Protein AF-A0A9N9DX05-F1 (afdb_monomer_lite)

Secondary structure (DSSP, 8-state):
-PPP----S-HHHHH-TT-EEEEE----SSS--TTSS-B-TTSEEEEEP-THHHHHHHHHHHHHTTSS----EEEEE--HHHHH-HHHHHHHHHHHHTTT-HHHHHHHHH--SHHHHHHHHHTSS-PEEEEE-GGGG-TTS--S--HHHHHHHHHHHHHH-TTSEEEE---TT-HHHHHHHTS--S-------SS--HHHHHHHHHHHTTTS----HHHHHHHHHHHTTPPP-

Foldseek 3Di:
DPPDDPDPPDQVLLLAQLHWDFAADPDDDPDPPCQFFPQDPVNTTIRGRHNCSVVVVVVVVVVVVPDDDDQFEQADEPDPVCLVCVLVNSLVSQCVRCVVPVVLNVQSVPDDDLVSVLVSLVPDDAHEYEYEALLCLDPPDPVVRDNVSSVVSVVSVCSSDVPYHYHYYHDPPRPVVVVVVPDDDPDDDDDPDFAGDPVSLVSLCVVCVVVDPDDDPVRSVVVCVVVSNHDRD

Organism: NCBI:txid1117310

Structure (mmCIF, N/CA/C/O backbone):
data_AF-A0A9N9DX05-F1
#
_entry.id   AF-A0A9N9DX05-F1
#
loop_
_atom_site.group_PDB
_atom_site.id
_atom_site.type_symbol
_atom_site.label_atom_id
_atom_site.label_alt_id
_atom_site.label_comp_id
_atom_site.label_asym_id
_atom_site.label_entity_id
_atom_site.label_seq_id
_atom_site.pdbx_PDB_ins_code
_atom_site.Cartn_x
_atom_site.Cartn_y
_atom_site.Cartn_z
_atom_site.occupancy
_atom_site.B_iso_or_equiv
_atom_site.auth_seq_id
_atom_site.auth_comp_id
_atom_site.auth_asym_id
_atom_site.auth_atom_id
_atom_site.pdbx_PDB_model_num
ATOM 1 N N . MET A 1 1 ? -23.647 0.895 -7.781 1.00 31.83 1 MET A N 1
ATOM 2 C CA . MET A 1 1 ? -22.196 0.761 -7.538 1.00 31.83 1 MET A CA 1
ATOM 3 C C . MET A 1 1 ? -21.647 -0.169 -8.603 1.00 31.83 1 MET A C 1
ATOM 5 O O . MET A 1 1 ? -22.257 -1.209 -8.818 1.00 31.83 1 MET A O 1
ATOM 9 N N . LYS A 1 2 ? -20.603 0.251 -9.335 1.00 34.72 2 LYS A N 1
ATOM 10 C CA . LYS A 1 2 ? -19.901 -0.602 -10.315 1.00 34.72 2 LYS A CA 1
ATOM 11 C C . LYS A 1 2 ? -19.420 -1.875 -9.602 1.00 34.72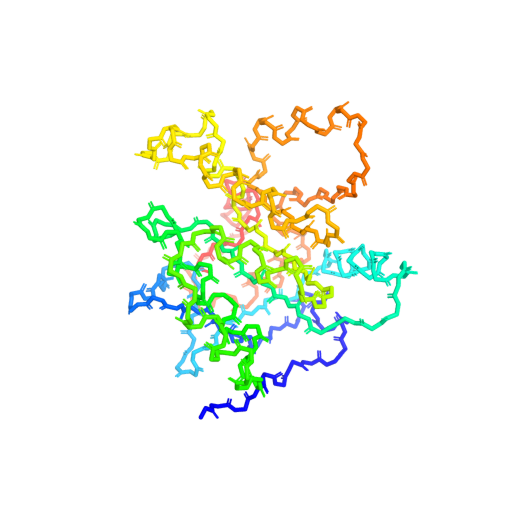 2 LYS A C 1
ATOM 13 O O . LYS A 1 2 ? -19.107 -1.802 -8.415 1.00 34.72 2 LYS A O 1
ATOM 18 N N . SER A 1 3 ? -19.422 -3.010 -10.306 1.00 39.22 3 SER A N 1
ATOM 19 C CA . SER A 1 3 ? -18.982 -4.298 -9.763 1.00 39.22 3 SER A CA 1
ATOM 20 C C . SER A 1 3 ? -17.625 -4.148 -9.079 1.00 39.22 3 SER A C 1
ATOM 22 O O . SER A 1 3 ? -16.744 -3.442 -9.581 1.00 39.22 3 SER A O 1
ATOM 24 N N . ILE A 1 4 ? -17.476 -4.795 -7.923 1.00 48.41 4 ILE A N 1
ATOM 25 C CA . ILE A 1 4 ? -16.183 -4.937 -7.261 1.00 48.41 4 ILE A CA 1
ATOM 26 C C . ILE A 1 4 ? -15.198 -5.502 -8.291 1.00 48.41 4 ILE A C 1
ATOM 28 O O . ILE A 1 4 ? -15.539 -6.325 -9.139 1.00 48.41 4 ILE A O 1
ATOM 32 N N . ILE A 1 5 ? -14.014 -4.915 -8.272 1.00 56.28 5 ILE A N 1
ATOM 33 C CA . ILE A 1 5 ? -12.982 -4.966 -9.295 1.00 56.28 5 ILE A CA 1
ATOM 34 C C . ILE A 1 5 ? -12.630 -6.425 -9.619 1.00 56.28 5 ILE A C 1
ATOM 36 O O . ILE A 1 5 ? -12.056 -7.117 -8.784 1.00 56.28 5 ILE A O 1
ATOM 40 N N . GLU A 1 6 ? -12.900 -6.876 -10.845 1.00 56.62 6 GLU A N 1
ATOM 41 C CA . GLU A 1 6 ? -12.317 -8.117 -11.364 1.00 56.62 6 GLU A CA 1
ATOM 42 C C . GLU A 1 6 ? -10.836 -7.860 -11.674 1.00 56.62 6 GLU A C 1
ATOM 44 O O . GLU A 1 6 ? -10.449 -7.470 -12.779 1.00 56.62 6 GLU A O 1
ATOM 49 N N . LEU A 1 7 ? -9.997 -7.991 -10.647 1.00 66.88 7 LEU A N 1
ATOM 50 C CA . LEU A 1 7 ? -8.552 -8.063 -10.807 1.00 66.88 7 LEU A CA 1
ATOM 51 C C . LEU A 1 7 ? -8.191 -9.428 -11.397 1.00 66.88 7 LEU A C 1
ATOM 53 O O . LEU A 1 7 ? -8.804 -10.441 -11.070 1.00 66.88 7 LEU A O 1
ATOM 57 N N . LEU A 1 8 ? -7.163 -9.472 -12.248 1.00 69.88 8 LEU A N 1
ATOM 58 C CA . LEU A 1 8 ? -6.615 -10.750 -12.698 1.00 69.88 8 LEU A CA 1
ATOM 59 C C . LEU A 1 8 ? -6.148 -11.551 -11.481 1.00 69.88 8 LEU A C 1
ATOM 61 O O . LEU A 1 8 ? -5.363 -11.041 -10.683 1.00 69.88 8 LEU A O 1
ATOM 65 N N . GLU A 1 9 ? -6.585 -12.804 -11.376 1.00 74.25 9 GLU A N 1
ATOM 66 C CA . GLU A 1 9 ? -6.206 -13.686 -10.266 1.00 74.25 9 GLU A CA 1
ATOM 67 C C . GLU A 1 9 ? -4.739 -14.127 -10.340 1.00 74.25 9 GLU A C 1
ATOM 69 O O . GLU A 1 9 ? -4.147 -14.466 -9.319 1.00 74.25 9 GLU A O 1
ATOM 74 N N . ASN A 1 10 ? -4.128 -14.115 -11.534 1.00 84.62 10 ASN A N 1
ATOM 75 C CA . ASN A 1 10 ? -2.745 -14.553 -11.711 1.00 84.62 10 ASN A CA 1
ATOM 76 C C . ASN A 1 10 ? -1.740 -13.437 -11.329 1.00 84.62 10 ASN A C 1
ATOM 78 O O . ASN A 1 10 ? -1.571 -12.485 -12.103 1.00 84.62 10 ASN A O 1
ATOM 82 N N . PRO A 1 11 ? -0.993 -13.569 -10.212 1.00 84.00 11 PRO A N 1
ATOM 83 C CA . PRO A 1 11 ? -0.016 -12.571 -9.773 1.00 84.00 11 PRO A CA 1
ATOM 84 C C . PRO A 1 11 ? 1.184 -12.411 -10.722 1.00 84.00 11 PRO A C 1
ATOM 86 O O . PRO A 1 11 ? 1.847 -11.369 -10.716 1.00 84.00 11 PRO A O 1
ATOM 89 N N . GLU A 1 12 ? 1.459 -13.397 -11.580 1.00 88.44 12 GLU A N 1
ATOM 90 C CA . GLU A 1 12 ? 2.526 -13.306 -12.583 1.00 88.44 12 GLU A CA 1
ATOM 91 C C . GLU A 1 12 ? 2.251 -12.208 -13.615 1.00 88.44 12 GLU A C 1
ATOM 93 O O . GLU A 1 12 ? 3.188 -11.594 -14.128 1.00 88.44 12 GLU A O 1
ATOM 98 N N . ALA A 1 13 ? 0.976 -11.902 -13.888 1.00 90.25 13 ALA A N 1
ATOM 99 C CA . ALA A 1 13 ? 0.606 -10.831 -14.809 1.00 90.25 13 ALA A CA 1
ATOM 100 C C . ALA A 1 13 ? 1.105 -9.465 -14.313 1.00 90.25 13 ALA A C 1
ATOM 102 O O . ALA A 1 13 ? 1.636 -8.685 -15.100 1.00 90.25 13 ALA A O 1
ATOM 103 N N . TYR A 1 14 ? 1.008 -9.213 -13.007 1.00 90.69 14 TYR A N 1
ATOM 104 C CA . TYR A 1 14 ? 1.490 -7.989 -12.358 1.00 90.69 14 TYR A CA 1
ATOM 105 C C . TYR A 1 14 ? 3.007 -7.973 -12.178 1.00 90.69 14 TYR A C 1
ATOM 107 O O . TYR A 1 14 ? 3.575 -6.926 -11.889 1.00 90.69 14 TYR A O 1
ATOM 115 N N . SER A 1 15 ? 3.666 -9.118 -12.364 1.00 93.06 15 SER A N 1
ATOM 116 C CA . SER A 1 15 ? 5.121 -9.235 -12.261 1.00 93.06 15 SER A CA 1
ATOM 117 C C . SER A 1 15 ? 5.840 -9.128 -13.606 1.00 93.06 15 SER A C 1
ATOM 119 O O . SER A 1 15 ? 7.068 -9.103 -13.651 1.00 93.06 15 SER A O 1
ATOM 121 N N . ASN A 1 16 ? 5.089 -9.077 -14.710 1.00 93.31 16 ASN A N 1
ATOM 122 C CA . ASN A 1 16 ? 5.620 -9.117 -16.066 1.00 93.31 16 ASN A CA 1
ATOM 123 C C . ASN A 1 16 ? 5.692 -7.705 -16.684 1.00 93.31 16 ASN A C 1
ATOM 125 O O . ASN A 1 16 ? 4.643 -7.154 -17.016 1.00 93.31 16 ASN A O 1
ATOM 129 N N . PRO A 1 17 ? 6.890 -7.152 -16.956 1.00 93.81 17 PRO A N 1
ATOM 130 C CA . PRO A 1 17 ? 7.044 -5.808 -17.531 1.00 93.81 17 PRO A CA 1
ATOM 131 C C . PRO A 1 17 ? 6.406 -5.609 -18.906 1.00 93.81 17 PRO A C 1
ATOM 133 O O . PRO A 1 17 ? 6.156 -4.484 -19.322 1.00 93.81 17 PRO A O 1
ATOM 136 N N . LYS A 1 18 ? 6.112 -6.698 -19.624 1.00 93.38 18 LYS A N 1
ATOM 137 C CA . LYS A 1 18 ? 5.431 -6.658 -20.927 1.00 93.38 18 LYS A CA 1
ATOM 138 C C . LYS A 1 18 ? 3.911 -6.534 -20.800 1.00 93.38 18 LYS A C 1
ATOM 140 O O . LYS A 1 18 ? 3.220 -6.415 -21.811 1.00 93.38 18 LYS A O 1
ATOM 145 N N . LYS A 1 19 ? 3.364 -6.648 -19.587 1.00 91.88 19 LYS A N 1
ATOM 146 C CA . LYS A 1 19 ? 1.928 -6.561 -19.317 1.00 91.88 19 LYS A CA 1
ATOM 147 C C . LYS A 1 19 ? 1.595 -5.173 -18.781 1.00 91.88 19 LYS A C 1
ATOM 149 O O . LYS A 1 19 ? 2.124 -4.747 -17.761 1.00 91.88 19 LYS A O 1
ATOM 154 N N . PHE A 1 20 ? 0.673 -4.512 -19.471 1.00 88.31 20 PHE A N 1
ATOM 155 C CA . PHE A 1 20 ? 0.083 -3.241 -19.070 1.00 88.31 20 PHE A CA 1
ATOM 156 C C . PHE A 1 20 ? -1.373 -3.504 -18.709 1.00 88.31 20 PHE A C 1
ATOM 158 O O . PHE A 1 20 ? -2.165 -3.917 -19.557 1.00 88.31 20 PHE A O 1
ATOM 165 N N . LEU A 1 21 ? -1.693 -3.354 -17.431 1.00 87.69 21 LEU A N 1
ATOM 166 C CA . LEU A 1 21 ? -2.956 -3.765 -16.839 1.00 87.69 21 LEU A CA 1
ATOM 167 C C . LEU A 1 21 ? -3.763 -2.521 -16.455 1.00 87.69 21 LEU A C 1
ATOM 169 O O . LEU A 1 21 ? -3.250 -1.684 -15.714 1.00 87.69 21 LEU A O 1
ATOM 173 N N . PRO A 1 22 ? -5.008 -2.374 -16.932 1.00 85.50 22 PRO A N 1
ATOM 174 C CA . PRO A 1 22 ? -5.871 -1.287 -16.501 1.00 85.50 22 PRO A CA 1
ATOM 175 C C . PRO A 1 22 ? -6.406 -1.601 -15.101 1.00 85.50 22 PRO A C 1
ATOM 177 O O . PRO A 1 22 ? -7.241 -2.491 -14.930 1.00 85.50 22 PRO A O 1
ATOM 180 N N . LEU A 1 23 ? -5.921 -0.870 -14.103 1.00 82.25 23 LEU A N 1
ATOM 181 C CA . LEU A 1 23 ? -6.315 -1.018 -12.709 1.00 82.25 23 LEU A CA 1
ATOM 182 C C . LEU A 1 23 ? -7.206 0.151 -12.287 1.00 82.25 23 LEU A C 1
ATOM 184 O O . LEU A 1 23 ? -7.001 1.273 -12.743 1.00 82.25 23 LEU A O 1
ATOM 188 N N . PRO A 1 24 ? -8.210 -0.081 -11.432 1.00 75.88 24 PRO A N 1
ATOM 189 C CA . PRO A 1 24 ? -9.046 0.996 -10.913 1.00 75.88 24 PRO A CA 1
ATOM 190 C C . PRO A 1 24 ? -8.186 2.006 -10.155 1.00 75.88 24 PRO A C 1
ATOM 192 O O . PRO A 1 24 ? -7.347 1.629 -9.334 1.00 75.88 24 PRO A O 1
ATOM 195 N N . PHE A 1 25 ? -8.407 3.291 -10.409 1.00 68.94 25 PHE A N 1
ATOM 196 C CA . PHE A 1 25 ? -7.786 4.341 -9.617 1.00 68.94 25 PHE A CA 1
ATOM 197 C C . PHE A 1 25 ? -8.725 4.706 -8.464 1.00 68.94 25 PHE A C 1
ATOM 199 O O . PHE A 1 25 ? -9.722 5.403 -8.649 1.00 68.94 25 PHE A O 1
ATOM 206 N N . LEU A 1 26 ? -8.438 4.180 -7.271 1.00 63.75 26 LEU A N 1
ATOM 207 C CA . LEU A 1 26 ? -9.195 4.476 -6.054 1.00 63.75 26 LEU A CA 1
ATOM 208 C C . LEU A 1 26 ? -8.820 5.877 -5.561 1.00 63.75 26 LEU A C 1
ATOM 210 O O . LEU A 1 26 ? -7.937 6.040 -4.725 1.00 63.75 26 LEU A O 1
ATOM 214 N N . PHE A 1 27 ? -9.475 6.895 -6.114 1.00 61.53 27 PHE A N 1
ATOM 215 C CA . PHE A 1 27 ? -9.293 8.283 -5.709 1.00 61.53 27 PHE A CA 1
ATOM 216 C C . PHE A 1 27 ? -10.613 8.852 -5.212 1.00 61.53 27 PHE A C 1
ATOM 218 O O . PHE A 1 27 ? -11.619 8.821 -5.918 1.00 61.53 27 PHE A O 1
ATOM 225 N N . LEU A 1 28 ? -10.598 9.313 -3.964 1.00 55.19 28 LEU A N 1
ATOM 226 C CA . LEU A 1 28 ? -11.792 9.711 -3.218 1.00 55.19 28 LEU A CA 1
ATOM 227 C C . LEU A 1 28 ? -12.054 11.219 -3.230 1.00 55.19 28 LEU A C 1
ATOM 229 O O . LEU A 1 28 ? -13.067 11.649 -2.688 1.00 55.19 28 LEU A O 1
ATOM 233 N N . ASP A 1 29 ? -11.154 12.011 -3.811 1.00 53.25 29 ASP A N 1
ATOM 234 C CA . ASP A 1 29 ? -11.268 13.468 -3.833 1.00 53.25 29 ASP A CA 1
ATOM 235 C C . ASP A 1 29 ? -11.821 13.966 -5.182 1.00 53.25 29 ASP A C 1
ATOM 237 O O . ASP A 1 29 ? -11.678 13.314 -6.221 1.00 53.25 29 ASP A O 1
ATOM 241 N N . GLU A 1 30 ? -12.471 15.129 -5.162 1.00 53.72 30 GLU A N 1
ATOM 242 C CA . GLU A 1 30 ? -13.121 15.744 -6.325 1.00 53.72 30 GLU A CA 1
ATOM 243 C C . GLU A 1 30 ? -12.093 16.160 -7.388 1.00 53.72 30 GLU A C 1
ATOM 245 O O . GLU A 1 30 ? -12.372 16.118 -8.590 1.00 53.72 30 GLU A O 1
ATOM 250 N N . GLN A 1 31 ? -10.875 16.511 -6.961 1.00 56.03 31 GLN A N 1
ATOM 251 C CA . GLN A 1 31 ? -9.793 16.938 -7.842 1.00 56.03 31 GLN A CA 1
ATOM 252 C C . GLN A 1 31 ? -8.779 15.811 -8.064 1.00 56.03 31 GLN A C 1
ATOM 254 O O . GLN A 1 31 ? -7.788 15.684 -7.345 1.00 56.03 31 GLN A O 1
ATOM 259 N N . LYS A 1 32 ? -9.002 14.991 -9.098 1.00 56.19 32 LYS A N 1
ATOM 260 C CA . LYS A 1 32 ? -8.028 13.973 -9.524 1.00 56.19 32 LYS A CA 1
ATOM 261 C C . LYS A 1 32 ? -6.690 14.642 -9.847 1.00 56.19 32 LYS A C 1
ATOM 263 O O . LYS A 1 32 ? -6.610 15.465 -10.758 1.00 56.19 32 LYS A O 1
ATOM 268 N N . SER A 1 33 ? -5.624 14.258 -9.140 1.00 53.28 33 SER A N 1
ATOM 269 C CA . SER A 1 33 ? -4.252 14.608 -9.531 1.00 53.28 33 SER A CA 1
ATOM 270 C C . SER A 1 33 ? -3.861 13.766 -10.751 1.00 53.28 33 SER A C 1
ATOM 272 O O . SER A 1 33 ? -3.184 12.746 -10.649 1.00 53.28 33 SER A O 1
ATOM 274 N N . VAL A 1 34 ? -4.362 14.178 -11.916 1.00 53.44 34 VAL A N 1
ATOM 275 C CA . VAL A 1 34 ? -4.156 13.529 -13.224 1.00 53.44 34 VAL A CA 1
ATOM 276 C C . VAL A 1 34 ? -2.753 13.750 -13.795 1.00 53.44 34 VAL A C 1
ATOM 278 O O . VAL A 1 34 ? -2.415 13.188 -14.828 1.00 53.44 34 VAL A O 1
ATOM 281 N N . GLU A 1 35 ? -1.919 14.561 -13.141 1.00 55.16 35 GLU A N 1
ATOM 282 C CA . GLU A 1 35 ? -0.586 14.910 -13.652 1.00 55.16 35 GLU A CA 1
ATOM 283 C C . GLU A 1 35 ? 0.450 13.791 -13.475 1.00 55.16 35 GLU A C 1
ATOM 285 O O . GLU A 1 35 ? 1.462 13.794 -14.169 1.00 55.16 35 GLU A O 1
ATOM 290 N N . ARG A 1 36 ? 0.222 12.855 -12.541 1.00 56.41 36 ARG A N 1
ATOM 291 C CA . ARG A 1 36 ? 1.163 11.760 -12.218 1.00 56.41 36 ARG A CA 1
ATOM 292 C C . ARG A 1 36 ? 0.701 10.370 -12.635 1.00 56.41 36 ARG A C 1
ATOM 294 O O . ARG A 1 36 ? 1.481 9.426 -12.562 1.00 56.41 36 ARG A O 1
ATOM 301 N N . PHE A 1 37 ? -0.574 10.228 -12.973 1.00 65.00 37 PHE A N 1
ATOM 302 C CA . PHE A 1 37 ? -1.148 8.963 -13.393 1.00 65.00 37 PHE A CA 1
ATOM 303 C C . PHE A 1 37 ? -2.004 9.227 -14.617 1.00 65.00 37 PHE A C 1
ATOM 305 O O . PHE A 1 37 ? -2.992 9.958 -14.543 1.00 65.00 37 PHE A O 1
ATOM 312 N N . PHE A 1 38 ? -1.652 8.597 -15.734 1.00 69.25 38 PHE A N 1
ATOM 313 C CA . PHE A 1 38 ? -2.534 8.548 -16.888 1.00 69.25 38 PHE A CA 1
ATOM 314 C C . PHE A 1 38 ? -3.772 7.708 -16.539 1.00 69.25 38 PHE A C 1
ATOM 316 O O . PHE A 1 38 ? -3.728 6.473 -16.542 1.00 69.25 38 PHE A O 1
ATOM 323 N N . ILE A 1 39 ? -4.861 8.395 -16.193 1.00 74.19 39 ILE A N 1
ATOM 324 C CA . ILE A 1 39 ? -6.179 7.806 -15.957 1.00 74.19 39 ILE A CA 1
ATOM 325 C C . ILE A 1 39 ? -6.947 7.868 -17.276 1.00 74.19 39 ILE A C 1
ATOM 327 O O . ILE A 1 39 ? -7.073 8.935 -17.873 1.00 74.19 39 ILE A O 1
ATOM 331 N N . ASN A 1 40 ? -7.433 6.722 -17.744 1.00 72.69 40 ASN A N 1
ATOM 332 C CA . ASN A 1 40 ? -8.235 6.645 -18.959 1.00 72.69 40 ASN A CA 1
ATOM 333 C C . ASN A 1 40 ? -9.701 7.054 -18.710 1.00 72.69 40 ASN A C 1
ATOM 335 O O . ASN A 1 40 ? -10.125 7.243 -17.570 1.00 72.69 40 ASN A O 1
ATOM 339 N N . ASP A 1 41 ? -10.496 7.115 -19.780 1.00 73.44 41 ASP A N 1
ATOM 340 C CA . ASP A 1 41 ? -11.921 7.488 -19.727 1.00 73.44 41 ASP A CA 1
ATOM 341 C C . ASP A 1 41 ? -12.785 6.545 -18.855 1.00 73.44 41 ASP A C 1
ATOM 343 O O . ASP A 1 41 ? -13.898 6.897 -18.468 1.00 73.44 41 ASP A O 1
ATOM 347 N N . ASP A 1 42 ? -12.268 5.360 -18.504 1.00 75.06 42 ASP A N 1
ATOM 348 C CA . ASP A 1 42 ? -12.927 4.366 -17.647 1.00 75.06 42 ASP A CA 1
ATOM 349 C C . ASP A 1 42 ? -12.563 4.494 -16.153 1.00 75.06 42 ASP A C 1
ATOM 351 O O . ASP A 1 42 ? -12.910 3.607 -15.363 1.00 75.06 42 ASP A O 1
ATOM 355 N N . ASP A 1 43 ? -11.867 5.563 -15.749 1.00 75.19 43 ASP A N 1
ATOM 356 C CA . ASP A 1 43 ? -11.322 5.775 -14.397 1.00 75.19 43 ASP A CA 1
ATOM 357 C C . ASP A 1 43 ? -10.292 4.718 -13.962 1.00 75.19 43 ASP A C 1
ATOM 359 O O . ASP A 1 43 ? -10.152 4.381 -12.779 1.00 75.19 43 ASP A O 1
ATOM 363 N N . LYS A 1 44 ? -9.546 4.180 -14.931 1.00 79.56 44 LYS A N 1
ATOM 364 C CA . LYS A 1 44 ? -8.478 3.209 -14.693 1.00 79.56 44 LYS A CA 1
ATOM 365 C C . LYS A 1 44 ? -7.115 3.809 -15.005 1.00 79.56 44 LYS A C 1
ATOM 367 O O . LYS A 1 44 ? -6.932 4.461 -16.030 1.00 79.56 44 LYS A O 1
ATOM 372 N N . PHE A 1 45 ? -6.142 3.536 -14.146 1.00 82.94 45 PHE A N 1
ATOM 373 C CA . PHE A 1 45 ? -4.740 3.815 -14.424 1.00 82.94 45 PHE A CA 1
ATOM 374 C C . PHE A 1 45 ? -4.081 2.594 -15.070 1.00 82.94 45 PHE A C 1
ATOM 376 O O . PHE A 1 45 ? -4.450 1.448 -14.800 1.00 82.94 45 PHE A O 1
ATOM 383 N N . ILE A 1 46 ? -3.098 2.825 -15.937 1.00 83.94 46 ILE A N 1
ATOM 384 C CA . ILE A 1 46 ? -2.362 1.737 -16.584 1.00 83.94 46 ILE A CA 1
ATOM 385 C C . ILE A 1 46 ? -1.157 1.352 -15.726 1.00 83.94 46 ILE A C 1
ATOM 387 O O . ILE A 1 46 ? -0.172 2.082 -15.642 1.00 83.94 46 ILE A O 1
ATOM 391 N N . TYR A 1 47 ? -1.219 0.174 -15.116 1.00 86.81 47 TYR A N 1
ATOM 392 C CA . TYR A 1 47 ? -0.115 -0.415 -14.372 1.00 86.81 47 TYR A CA 1
ATOM 393 C C . TYR A 1 47 ? 0.777 -1.248 -15.292 1.00 86.81 47 TYR A C 1
ATOM 395 O O . TYR A 1 47 ? 0.328 -2.236 -15.871 1.00 86.81 47 TYR A O 1
ATOM 403 N N . MET A 1 48 ? 2.054 -0.886 -15.406 1.00 89.69 48 MET A N 1
ATOM 404 C CA . MET A 1 48 ? 3.062 -1.770 -15.994 1.00 89.69 48 MET A CA 1
ATOM 405 C C . MET A 1 48 ? 3.505 -2.793 -14.949 1.00 89.69 48 MET A C 1
ATOM 407 O O . MET A 1 48 ? 3.892 -2.407 -13.844 1.00 89.69 48 MET A O 1
ATOM 411 N N . GLY A 1 49 ? 3.487 -4.079 -15.301 1.00 91.06 49 GLY A N 1
ATOM 412 C CA . GLY A 1 49 ? 3.944 -5.132 -14.403 1.00 91.06 49 GLY A CA 1
ATOM 413 C C . GLY A 1 49 ? 5.370 -4.885 -13.896 1.00 91.06 49 GLY A C 1
ATOM 414 O O . GLY A 1 49 ? 6.259 -4.510 -14.658 1.00 91.06 49 GLY A O 1
ATOM 415 N N . ARG A 1 50 ? 5.595 -5.086 -12.596 1.00 91.19 50 ARG A N 1
ATOM 416 C CA . ARG A 1 50 ? 6.895 -4.889 -11.940 1.00 91.19 50 ARG A CA 1
ATOM 417 C C . ARG A 1 50 ? 7.468 -6.221 -11.514 1.00 91.19 50 ARG A C 1
ATOM 419 O O . ARG A 1 50 ? 6.828 -6.916 -10.734 1.00 91.19 50 ARG A O 1
ATOM 426 N N . LYS A 1 51 ? 8.719 -6.531 -11.849 1.00 91.31 51 LYS A N 1
ATOM 427 C CA . LYS A 1 51 ? 9.356 -7.773 -11.360 1.00 91.31 51 LYS A CA 1
ATOM 428 C C . LYS A 1 51 ? 9.384 -7.852 -9.833 1.00 91.31 51 LYS A C 1
ATOM 430 O O . LYS A 1 51 ? 9.293 -8.932 -9.260 1.00 91.31 51 LYS A O 1
ATOM 435 N N . ALA A 1 52 ? 9.451 -6.698 -9.169 1.00 87.75 52 ALA A N 1
ATOM 436 C CA . ALA A 1 52 ? 9.383 -6.595 -7.716 1.00 87.75 52 ALA A CA 1
ATOM 437 C C . ALA A 1 52 ? 8.030 -7.034 -7.116 1.00 87.75 52 ALA A C 1
ATOM 439 O O . ALA A 1 52 ? 7.986 -7.389 -5.938 1.00 87.75 52 ALA A O 1
ATOM 440 N N . PHE A 1 53 ? 6.940 -7.037 -7.896 1.00 88.69 53 PHE A N 1
ATOM 441 C CA . PHE A 1 53 ? 5.585 -7.316 -7.414 1.00 88.69 53 PHE A CA 1
ATOM 442 C C . PHE A 1 53 ? 5.481 -8.677 -6.723 1.00 88.69 53 PHE A C 1
ATOM 444 O O . PHE A 1 53 ? 4.975 -8.751 -5.606 1.00 88.69 53 PHE A O 1
ATOM 451 N N . VAL A 1 54 ? 6.013 -9.744 -7.330 1.00 87.38 54 VAL A N 1
ATOM 452 C CA . VAL A 1 54 ? 5.953 -11.094 -6.742 1.00 87.38 54 VAL A CA 1
ATOM 453 C C . VAL A 1 54 ? 6.638 -11.159 -5.377 1.00 87.38 54 VAL A C 1
ATOM 455 O O . VAL A 1 54 ? 6.147 -11.826 -4.470 1.00 87.38 54 VAL A O 1
ATOM 458 N N . ASN A 1 55 ? 7.741 -10.430 -5.193 1.00 84.25 55 ASN A N 1
ATOM 459 C CA . ASN A 1 55 ? 8.462 -10.401 -3.924 1.00 84.25 55 ASN A CA 1
ATOM 460 C C . ASN A 1 55 ? 7.650 -9.674 -2.839 1.00 84.25 55 ASN A C 1
ATOM 462 O O . ASN A 1 55 ? 7.542 -10.148 -1.706 1.00 84.25 55 ASN A O 1
ATOM 466 N N . VAL A 1 56 ? 7.019 -8.554 -3.208 1.00 84.12 56 VAL A N 1
ATOM 467 C CA . VAL A 1 56 ? 6.099 -7.818 -2.328 1.00 84.12 56 VAL A CA 1
ATOM 468 C C . VAL A 1 56 ? 4.920 -8.704 -1.933 1.00 84.12 56 VAL A C 1
ATOM 470 O O . VAL A 1 56 ? 4.648 -8.870 -0.745 1.00 84.12 56 VAL A O 1
ATOM 473 N N . LEU A 1 57 ? 4.270 -9.338 -2.909 1.00 85.12 57 LEU A N 1
ATOM 474 C CA . LEU A 1 57 ? 3.126 -10.211 -2.674 1.00 85.12 57 LEU A CA 1
ATOM 475 C C . LEU A 1 57 ? 3.484 -11.408 -1.786 1.00 85.12 57 LEU A C 1
ATOM 477 O O . LEU A 1 57 ? 2.751 -11.711 -0.847 1.00 85.12 57 LEU A O 1
ATOM 481 N N . ASN A 1 58 ? 4.611 -12.074 -2.046 1.00 83.00 58 ASN A N 1
ATOM 482 C CA . ASN A 1 58 ? 5.070 -13.198 -1.231 1.00 83.00 58 ASN A CA 1
ATOM 483 C C . ASN A 1 58 ? 5.302 -12.774 0.219 1.00 83.00 58 ASN A C 1
ATOM 485 O O . ASN A 1 58 ? 4.823 -13.448 1.128 1.00 83.00 58 ASN A O 1
ATOM 489 N N . THR A 1 59 ? 5.943 -11.625 0.436 1.00 80.44 59 THR A N 1
ATOM 490 C CA . THR A 1 59 ? 6.172 -11.101 1.788 1.00 80.44 59 THR A CA 1
ATOM 491 C C . THR A 1 59 ? 4.855 -10.801 2.508 1.00 80.44 59 THR A C 1
ATOM 493 O O . THR A 1 59 ? 4.700 -11.140 3.680 1.00 80.44 59 THR A O 1
ATOM 496 N N . ILE A 1 60 ? 3.872 -10.218 1.812 1.00 79.25 60 ILE A N 1
ATOM 497 C CA . ILE A 1 60 ? 2.528 -9.983 2.366 1.00 79.25 60 ILE A CA 1
ATOM 498 C C . ILE A 1 60 ? 1.837 -11.316 2.691 1.00 79.25 60 ILE A C 1
ATOM 500 O O . ILE A 1 60 ? 1.223 -11.464 3.745 1.00 79.25 60 ILE A O 1
ATOM 504 N N . ASN A 1 61 ? 1.957 -12.321 1.825 1.00 78.00 61 ASN A N 1
ATOM 505 C CA . ASN A 1 61 ? 1.353 -13.636 2.043 1.00 78.00 61 ASN A CA 1
ATOM 506 C C . ASN A 1 61 ? 2.001 -14.412 3.199 1.00 78.00 61 ASN A C 1
ATOM 508 O O . ASN A 1 61 ? 1.337 -15.221 3.844 1.00 78.00 61 ASN A O 1
ATOM 512 N N . GLU A 1 62 ? 3.270 -14.167 3.512 1.00 75.38 62 GLU A N 1
ATOM 513 C CA . GLU A 1 62 ? 3.903 -14.725 4.710 1.00 75.38 62 GLU A CA 1
ATOM 514 C C . GLU A 1 62 ? 3.313 -14.148 6.000 1.00 75.38 62 GLU A C 1
ATOM 516 O O . GLU A 1 62 ? 3.244 -14.868 6.995 1.00 75.38 62 GLU A O 1
ATOM 521 N N . LEU A 1 63 ? 2.824 -12.900 5.978 1.00 69.06 63 LEU A N 1
ATOM 522 C CA . LEU A 1 63 ? 2.063 -12.334 7.097 1.00 69.06 63 LEU A CA 1
ATOM 523 C C . LEU A 1 63 ? 0.753 -13.109 7.308 1.00 69.06 63 LEU A C 1
ATOM 525 O O . LEU A 1 63 ? 0.398 -13.416 8.441 1.00 69.06 63 LEU A O 1
ATOM 529 N N . LYS A 1 64 ? 0.077 -13.510 6.220 1.00 62.91 64 LYS A N 1
ATOM 530 C CA . LYS A 1 64 ? -1.196 -14.260 6.260 1.00 62.91 64 LYS A CA 1
ATOM 531 C C . LYS A 1 64 ? -1.081 -15.656 6.879 1.00 62.91 64 LYS A C 1
ATOM 533 O O . LYS A 1 64 ? -2.057 -16.162 7.419 1.00 62.91 64 LYS A O 1
ATOM 538 N N . ARG A 1 65 ? 0.091 -16.302 6.833 1.00 54.03 65 ARG A N 1
ATOM 539 C CA . ARG A 1 65 ? 0.268 -17.697 7.294 1.00 54.03 65 ARG A CA 1
ATOM 540 C C . ARG A 1 65 ? 0.167 -17.886 8.821 1.00 54.03 65 ARG A C 1
ATOM 542 O O . ARG A 1 65 ? 0.269 -19.018 9.283 1.00 54.03 65 ARG A O 1
ATOM 549 N N . GLY A 1 66 ? -0.050 -16.816 9.595 1.00 52.28 66 GLY A N 1
ATOM 550 C CA . GLY A 1 66 ? -0.179 -16.858 11.056 1.00 52.28 66 GLY A CA 1
ATOM 551 C C . GLY A 1 66 ? -1.577 -17.177 11.610 1.00 52.28 66 GLY A C 1
ATOM 552 O O . GLY A 1 66 ? -1.650 -17.770 12.684 1.00 52.28 66 GLY A O 1
ATOM 553 N N . ARG A 1 67 ? -2.678 -16.820 10.925 1.00 44.56 67 ARG A N 1
ATOM 554 C CA . ARG A 1 67 ? -4.076 -17.097 11.342 1.00 44.56 67 ARG A CA 1
ATOM 555 C C . ARG A 1 67 ? -5.011 -17.142 10.121 1.00 44.56 67 ARG A C 1
ATOM 557 O O . ARG A 1 67 ? -4.791 -16.435 9.145 1.00 44.56 67 ARG A O 1
ATOM 564 N N . SER A 1 68 ? -6.023 -18.009 10.167 1.00 35.81 68 SER A N 1
ATOM 565 C CA . SER A 1 68 ? -6.928 -18.343 9.055 1.00 35.81 68 SER A CA 1
ATOM 566 C C . SER A 1 68 ? -7.959 -17.248 8.734 1.00 35.81 68 SER A C 1
ATOM 568 O O . SER A 1 68 ? -8.666 -16.827 9.643 1.00 35.81 68 SER A O 1
ATOM 570 N N . TYR A 1 69 ? -8.081 -16.932 7.435 1.00 39.19 69 TYR A N 1
ATOM 571 C CA . TYR A 1 69 ? -9.058 -16.065 6.738 1.00 39.19 69 TYR A CA 1
ATOM 572 C C . TYR A 1 69 ? -9.079 -14.576 7.139 1.00 39.19 69 TYR A C 1
ATOM 574 O O . TYR A 1 69 ? -9.268 -14.237 8.301 1.00 39.19 69 TYR A O 1
ATOM 582 N N . MET A 1 70 ? -8.879 -13.684 6.157 1.00 45.09 70 MET A N 1
ATOM 583 C CA . MET A 1 70 ? -8.894 -12.224 6.331 1.00 45.09 70 MET A CA 1
ATOM 584 C C . MET A 1 70 ? -9.336 -11.525 5.042 1.00 45.09 70 MET A C 1
ATOM 586 O O . MET A 1 70 ? -8.642 -11.633 4.029 1.00 45.09 70 MET A O 1
ATOM 590 N N . ASP A 1 71 ? -10.420 -10.757 5.130 1.00 35.84 71 ASP A N 1
ATOM 591 C CA . ASP A 1 71 ? -11.005 -9.976 4.037 1.00 35.84 71 ASP A CA 1
ATOM 592 C C . ASP A 1 71 ? -11.162 -8.517 4.482 1.00 35.84 71 ASP A C 1
ATOM 594 O O . ASP A 1 71 ? -12.254 -8.060 4.790 1.00 35.84 71 ASP A O 1
ATOM 598 N N . CYS A 1 72 ? -10.059 -7.774 4.597 1.00 36.50 72 CYS A N 1
ATOM 599 C CA . CYS A 1 72 ? -10.137 -6.325 4.785 1.00 36.50 72 CYS A CA 1
ATOM 600 C C . CYS A 1 72 ? -8.780 -5.658 4.548 1.00 36.50 72 CYS A C 1
ATOM 602 O O . CYS A 1 72 ? -7.817 -5.954 5.257 1.00 36.50 72 CYS A O 1
ATOM 604 N N . PHE A 1 73 ? -8.733 -4.684 3.636 1.00 41.81 73 PHE A N 1
ATOM 605 C CA . PHE A 1 73 ? -7.599 -3.778 3.451 1.00 41.81 73 PHE A CA 1
ATOM 606 C C . PHE A 1 73 ? -8.064 -2.328 3.593 1.00 41.81 73 PHE A C 1
ATOM 608 O O . PHE A 1 73 ? -8.866 -1.849 2.797 1.00 41.81 73 PHE A O 1
ATOM 615 N N . ILE A 1 74 ? -7.500 -1.612 4.558 1.00 46.97 74 ILE A N 1
ATOM 616 C CA . ILE A 1 74 ? -7.608 -0.160 4.667 1.00 46.97 74 ILE A CA 1
ATOM 617 C C . ILE A 1 74 ? -6.447 0.411 3.857 1.00 46.97 74 ILE A C 1
ATOM 619 O O . ILE A 1 74 ? -5.299 0.281 4.268 1.00 46.97 74 ILE A O 1
ATOM 623 N N . TYR A 1 75 ? -6.732 0.975 2.683 1.00 43.72 75 TYR A N 1
ATOM 624 C CA . TYR A 1 75 ? -5.745 1.672 1.857 1.00 43.72 75 TYR A CA 1
ATOM 625 C C . TYR A 1 75 ? -5.666 3.139 2.265 1.00 43.72 75 TYR A C 1
ATOM 627 O O . TYR A 1 75 ? -6.698 3.803 2.358 1.00 43.72 75 TYR A O 1
ATOM 635 N N . ASP A 1 76 ? -4.459 3.656 2.460 1.00 44.19 76 ASP A N 1
ATOM 636 C CA . ASP A 1 76 ? -4.254 5.060 2.774 1.00 44.19 76 ASP A CA 1
ATOM 637 C C . ASP A 1 76 ? -2.996 5.590 2.090 1.00 44.19 76 ASP A C 1
ATOM 639 O O . ASP A 1 76 ? -1.960 4.947 2.159 1.00 44.19 76 ASP A O 1
ATOM 643 N N . THR A 1 77 ? -3.077 6.763 1.468 1.00 47.94 77 THR A N 1
ATOM 644 C CA . THR A 1 77 ? -1.934 7.627 1.164 1.00 47.94 77 THR A CA 1
ATOM 645 C C . THR A 1 77 ? -2.085 8.855 2.046 1.00 47.94 77 THR A C 1
ATOM 647 O O . THR A 1 77 ? -3.099 9.541 1.931 1.00 47.94 77 THR A O 1
ATOM 650 N N . ILE A 1 78 ? -1.098 9.161 2.901 1.00 55.16 78 ILE A N 1
ATOM 651 C CA . ILE A 1 78 ? -1.170 10.337 3.783 1.00 55.16 78 ILE A CA 1
ATOM 652 C C . ILE A 1 78 ? -1.297 11.603 2.928 1.00 55.16 78 ILE A C 1
ATOM 654 O O . ILE A 1 78 ? -0.328 12.130 2.384 1.00 55.16 78 ILE A O 1
ATOM 658 N N . SER A 1 79 ? -2.534 12.073 2.795 1.00 58.09 79 SER A N 1
ATOM 659 C CA . SER A 1 79 ? -2.918 13.212 1.971 1.00 58.09 79 SER A CA 1
ATOM 660 C C . SER A 1 79 ? -3.115 14.453 2.837 1.00 58.09 79 SER A C 1
ATOM 662 O O . SER A 1 79 ? -3.335 14.369 4.049 1.00 58.09 79 SER A O 1
ATOM 664 N N . HIS A 1 80 ? -3.102 15.633 2.214 1.00 57.00 80 HIS A N 1
ATOM 665 C CA . HIS A 1 80 ? -3.465 16.877 2.900 1.00 57.00 80 HIS A CA 1
ATOM 666 C C . HIS A 1 80 ? -4.861 16.812 3.550 1.00 57.00 80 HIS A C 1
ATOM 668 O O . HIS A 1 80 ? -5.102 17.524 4.524 1.00 57.00 80 HIS A O 1
ATOM 674 N N . GLU A 1 81 ? -5.766 15.955 3.067 1.00 56.47 81 GLU A N 1
ATOM 675 C CA . GLU A 1 81 ? -7.100 15.775 3.649 1.00 56.47 81 GLU A CA 1
ATOM 676 C C . GLU A 1 81 ? -7.090 14.957 4.947 1.00 56.47 81 GLU A C 1
ATOM 678 O O . GLU A 1 81 ? -7.783 15.330 5.898 1.00 56.47 81 GLU A O 1
ATOM 683 N N . LEU A 1 82 ? -6.227 13.937 5.061 1.00 61.97 82 LEU A N 1
ATOM 684 C CA . LEU A 1 82 ? -6.022 13.194 6.315 1.00 61.97 82 LEU A CA 1
ATOM 685 C C . LEU A 1 82 ? -5.601 14.132 7.460 1.00 61.97 82 LEU A C 1
ATOM 687 O O . LEU A 1 82 ? -6.005 13.971 8.609 1.00 61.97 82 LEU A O 1
ATOM 691 N N . VAL A 1 83 ? -4.845 15.179 7.127 1.00 61.94 83 VAL A N 1
ATOM 692 C CA . VAL A 1 83 ? -4.369 16.205 8.067 1.00 61.94 83 VAL A CA 1
ATOM 693 C C . VAL A 1 83 ? -5.462 17.202 8.470 1.00 61.94 83 VAL A C 1
ATOM 695 O O . VAL A 1 83 ? -5.405 17.800 9.554 1.00 61.94 83 VAL A O 1
ATOM 698 N N . LYS A 1 84 ? -6.446 17.435 7.595 1.00 68.81 84 LYS A N 1
ATOM 699 C CA . LYS A 1 84 ? -7.539 18.386 7.838 1.00 68.81 84 LYS A CA 1
ATOM 700 C C . LYS A 1 84 ? -8.679 17.757 8.632 1.00 68.81 84 LYS A C 1
ATOM 702 O O . LYS A 1 84 ? -9.223 18.440 9.498 1.00 68.81 84 LYS A O 1
ATOM 707 N N . LYS A 1 85 ? -9.050 16.506 8.333 1.00 80.00 85 LYS A N 1
ATOM 708 C CA . LYS A 1 85 ? -10.201 15.807 8.937 1.00 80.00 85 LYS A CA 1
ATOM 709 C C . LYS A 1 85 ? -9.916 14.311 9.113 1.00 80.00 85 LYS A C 1
ATOM 711 O O . LYS A 1 85 ? -10.444 13.481 8.373 1.00 80.00 85 LYS A O 1
ATOM 716 N N . LEU A 1 86 ? -9.089 13.987 10.106 1.00 83.12 86 LEU A N 1
ATOM 717 C CA . LEU A 1 86 ? -8.615 12.629 10.386 1.00 83.12 86 LEU A CA 1
ATOM 718 C C . LEU A 1 86 ? -9.762 11.617 10.534 1.00 83.12 86 LEU A C 1
ATOM 720 O O . LEU A 1 86 ? -9.725 10.552 9.924 1.00 83.12 86 LEU A O 1
ATOM 724 N N . GLU A 1 87 ? -10.810 11.959 11.284 1.00 87.69 87 GLU A N 1
ATOM 725 C CA . GLU A 1 87 ? -11.955 11.077 11.528 1.00 87.69 87 GLU A CA 1
ATOM 726 C C . GLU A 1 87 ? -12.688 10.741 10.233 1.00 87.69 87 GLU A C 1
ATOM 728 O O . GLU A 1 87 ? -12.970 9.578 9.951 1.00 87.69 87 GLU A O 1
ATOM 733 N N . ASN A 1 88 ? -12.985 11.761 9.425 1.00 84.69 88 ASN A N 1
ATOM 734 C CA . ASN A 1 88 ? -13.695 11.573 8.163 1.00 84.69 88 ASN A CA 1
ATOM 735 C C . ASN A 1 88 ? -12.880 10.720 7.206 1.00 84.69 88 ASN A C 1
ATOM 737 O O . ASN A 1 88 ? -13.431 9.848 6.540 1.00 84.69 88 ASN A O 1
ATOM 741 N N . TYR A 1 89 ? -11.577 10.967 7.161 1.00 81.25 89 TYR A N 1
ATOM 742 C CA . TYR A 1 89 ? -10.688 10.238 6.286 1.00 81.25 89 TYR A CA 1
ATOM 743 C C . TYR A 1 89 ? -10.620 8.750 6.668 1.00 81.25 89 TYR A C 1
ATOM 745 O O . TYR A 1 89 ? -10.856 7.889 5.820 1.00 81.25 89 TYR A O 1
ATOM 753 N N . ILE A 1 90 ? -10.407 8.429 7.953 1.00 85.94 90 ILE A N 1
ATOM 754 C CA . ILE A 1 90 ? -10.392 7.031 8.413 1.00 85.94 90 ILE A CA 1
ATOM 755 C C . ILE A 1 90 ? -11.757 6.368 8.171 1.00 85.94 90 ILE A C 1
ATOM 757 O O . ILE A 1 90 ? -11.819 5.232 7.699 1.00 85.94 90 ILE A O 1
ATOM 761 N N . LYS A 1 91 ? -12.868 7.078 8.417 1.00 88.62 91 LYS A N 1
ATOM 762 C CA . LYS A 1 91 ? -14.219 6.562 8.136 1.00 88.62 91 LYS A CA 1
ATOM 763 C C . LYS A 1 91 ? -14.421 6.237 6.660 1.00 88.62 91 LYS A C 1
ATOM 765 O O . LYS A 1 91 ? -15.018 5.209 6.369 1.00 88.62 91 LYS A O 1
ATOM 770 N N . LEU A 1 92 ? -13.925 7.062 5.737 1.00 85.19 92 LEU A N 1
ATOM 771 C CA . LEU A 1 92 ? -14.005 6.775 4.301 1.00 85.19 92 LEU A CA 1
ATOM 772 C C . LEU A 1 92 ? -13.258 5.485 3.941 1.00 85.19 92 LEU A C 1
ATOM 774 O O . LEU A 1 92 ? -13.808 4.647 3.227 1.00 85.19 92 LEU A O 1
ATOM 778 N N . ALA A 1 93 ? -12.052 5.287 4.477 1.00 83.31 93 ALA A N 1
ATOM 779 C CA . ALA A 1 93 ? -11.283 4.067 4.238 1.00 83.31 93 ALA A CA 1
ATOM 780 C C . ALA A 1 93 ? -11.984 2.816 4.813 1.00 83.31 93 ALA A C 1
ATOM 782 O O . ALA A 1 93 ? -12.024 1.761 4.174 1.00 83.31 93 ALA A O 1
ATOM 783 N N . LEU A 1 94 ? -12.622 2.949 5.981 1.00 87.44 94 LEU A N 1
ATOM 784 C CA . LEU A 1 94 ? -13.454 1.896 6.566 1.00 87.44 94 LEU A CA 1
ATOM 785 C C . LEU A 1 94 ? -14.748 1.653 5.769 1.00 87.44 94 LEU A C 1
ATOM 787 O O . LEU A 1 94 ? -15.158 0.510 5.603 1.00 87.44 94 LEU A O 1
ATOM 791 N N . PHE A 1 95 ? -15.389 2.684 5.217 1.00 86.94 95 PHE A N 1
ATOM 792 C CA . PHE A 1 95 ? -16.556 2.494 4.349 1.00 86.94 95 PHE A CA 1
ATOM 793 C C . PHE A 1 95 ? -16.207 1.748 3.063 1.00 86.94 95 PHE A C 1
ATOM 795 O O . PHE A 1 95 ? -16.998 0.922 2.621 1.00 86.94 95 PHE A O 1
ATOM 802 N N . LEU A 1 96 ? -15.032 2.005 2.481 1.00 83.06 96 LEU A N 1
ATOM 803 C CA . LEU A 1 96 ? -14.542 1.239 1.333 1.00 83.06 96 LEU A CA 1
ATOM 804 C C . LEU A 1 96 ? -14.276 -0.220 1.693 1.00 83.06 96 LEU A C 1
ATOM 806 O O . LEU A 1 96 ? -14.636 -1.117 0.938 1.00 83.06 96 LEU A O 1
ATOM 810 N N . THR A 1 97 ? -13.659 -0.438 2.851 1.00 84.31 97 THR A N 1
ATOM 811 C CA . THR A 1 97 ? -13.382 -1.773 3.383 1.00 84.31 97 THR A CA 1
ATOM 812 C C . THR A 1 97 ? -14.656 -2.604 3.511 1.00 84.31 97 THR A C 1
ATOM 814 O O . THR A 1 97 ? -14.678 -3.764 3.125 1.00 84.31 97 THR A O 1
ATOM 817 N N . TYR A 1 98 ? -15.711 -1.996 4.051 1.00 87.50 98 TYR A N 1
ATOM 818 C CA . TYR A 1 98 ? -16.974 -2.656 4.367 1.00 87.50 98 TYR A CA 1
ATOM 819 C C . TYR A 1 98 ? -18.072 -2.321 3.360 1.00 87.50 98 TYR A C 1
ATOM 821 O O . TYR A 1 98 ? -19.245 -2.271 3.729 1.00 87.50 98 TYR A O 1
ATOM 829 N N . ILE A 1 99 ? -17.712 -2.049 2.103 1.00 83.81 99 ILE A N 1
ATOM 830 C CA . ILE A 1 99 ? -18.649 -1.545 1.089 1.00 83.81 99 ILE A CA 1
ATOM 831 C C . ILE A 1 99 ? -19.861 -2.467 0.878 1.00 83.81 99 ILE A C 1
ATOM 833 O O . ILE A 1 99 ? -20.951 -2.006 0.539 1.00 83.81 99 ILE A O 1
ATOM 837 N N . ASP A 1 100 ? -19.683 -3.761 1.114 1.00 84.56 100 ASP A N 1
ATOM 838 C CA . ASP A 1 100 ? -20.672 -4.830 1.015 1.00 84.56 100 ASP A CA 1
ATOM 839 C C . ASP A 1 100 ? -21.291 -5.236 2.369 1.00 84.56 100 ASP A C 1
ATOM 841 O O . ASP A 1 100 ? -22.199 -6.067 2.407 1.00 84.56 100 ASP A O 1
ATOM 845 N N . ASN A 1 101 ? -20.884 -4.608 3.478 1.00 88.00 101 ASN A N 1
ATOM 846 C CA . ASN A 1 101 ? -21.399 -4.874 4.821 1.00 88.00 101 ASN A CA 1
ATOM 847 C C . ASN A 1 101 ? -22.117 -3.648 5.408 1.00 88.00 101 ASN A C 1
ATOM 849 O O . ASN A 1 101 ? -21.551 -2.826 6.136 1.00 88.00 101 ASN A O 1
ATOM 853 N N . ILE A 1 102 ? -23.418 -3.554 5.127 1.00 91.81 102 ILE A N 1
ATOM 854 C CA . ILE A 1 102 ? -24.245 -2.413 5.540 1.00 91.81 102 ILE A CA 1
ATOM 855 C C . ILE A 1 102 ? -24.309 -2.226 7.064 1.00 91.81 102 ILE A C 1
ATOM 857 O O . ILE A 1 102 ? -24.356 -1.093 7.540 1.00 91.81 102 ILE A O 1
ATOM 861 N N . GLU A 1 103 ? -24.264 -3.306 7.848 1.00 93.94 103 GLU A N 1
ATOM 862 C CA . GLU A 1 103 ? -24.287 -3.222 9.312 1.00 93.94 103 GLU A CA 1
ATOM 863 C C . GLU A 1 103 ? -23.015 -2.566 9.854 1.00 93.94 103 GLU A C 1
ATOM 865 O O . GLU A 1 103 ? -23.079 -1.713 10.745 1.00 93.94 103 GLU A O 1
ATOM 870 N N . LYS A 1 104 ? -21.853 -2.931 9.297 1.00 93.31 104 LYS A N 1
ATOM 871 C CA . LYS A 1 104 ? -20.568 -2.305 9.624 1.00 93.31 104 LYS A CA 1
ATOM 872 C C . LYS A 1 104 ? -20.550 -0.844 9.184 1.00 93.31 104 LYS A C 1
ATOM 874 O O . LYS A 1 104 ? -20.175 0.002 9.992 1.00 93.31 104 LYS A O 1
ATOM 879 N N . ILE A 1 105 ? -21.041 -0.523 7.983 1.00 93.00 105 ILE A N 1
ATOM 880 C CA . ILE A 1 105 ? -21.183 0.868 7.515 1.00 93.00 105 ILE A CA 1
ATOM 881 C C . ILE A 1 105 ? -22.027 1.690 8.495 1.00 93.00 105 ILE A C 1
ATOM 883 O O . ILE A 1 105 ? -21.618 2.782 8.888 1.00 93.00 105 ILE A O 1
ATOM 887 N N . ILE A 1 106 ? -23.180 1.176 8.936 1.00 94.19 106 ILE A N 1
ATOM 888 C CA . ILE A 1 106 ? -24.026 1.880 9.907 1.00 94.19 106 ILE A CA 1
ATOM 889 C C . ILE A 1 106 ? -23.245 2.117 11.202 1.00 94.19 106 ILE A C 1
ATOM 891 O O . ILE A 1 106 ? -23.184 3.259 11.656 1.00 94.19 106 ILE A O 1
ATOM 895 N N . LYS A 1 107 ? -22.577 1.098 11.757 1.00 95.62 107 LYS A N 1
ATOM 896 C CA . LYS A 1 107 ? -21.748 1.248 12.967 1.00 95.62 107 LYS A CA 1
ATOM 897 C C . LYS A 1 107 ? -20.669 2.323 12.794 1.00 95.62 107 LYS A C 1
ATOM 899 O O . LYS A 1 107 ? -20.628 3.257 13.590 1.00 95.62 107 LYS A O 1
ATOM 904 N N . ILE A 1 108 ? -19.883 2.267 11.718 1.00 94.81 108 ILE A N 1
ATOM 905 C CA . ILE A 1 108 ? -18.844 3.264 11.403 1.00 94.81 108 ILE A CA 1
ATOM 906 C C . ILE A 1 108 ? -19.452 4.665 11.281 1.00 94.81 108 ILE A C 1
ATOM 908 O O . ILE A 1 108 ? -18.888 5.642 11.775 1.00 94.81 108 ILE A O 1
ATOM 912 N N . SER A 1 109 ? -20.627 4.795 10.656 1.00 93.81 109 SER A N 1
ATOM 913 C CA . SER A 1 109 ? -21.292 6.091 10.490 1.00 93.81 109 SER A CA 1
ATOM 914 C C . SER A 1 109 ? -21.609 6.761 11.830 1.00 93.81 109 SER A C 1
ATOM 916 O O . SER A 1 109 ? -21.509 7.988 11.916 1.00 93.81 109 SER A O 1
ATOM 918 N N . THR A 1 110 ? -21.880 5.968 12.876 1.00 95.56 110 THR A N 1
ATOM 919 C CA . THR A 1 110 ? -22.166 6.463 14.230 1.00 95.56 110 THR A CA 1
ATOM 920 C C . THR A 1 110 ? -20.936 6.923 15.013 1.00 95.56 110 THR A C 1
ATOM 922 O O . THR A 1 110 ? -21.103 7.695 15.957 1.00 95.56 110 THR A O 1
ATOM 925 N N . CYS A 1 111 ? -19.720 6.526 14.616 1.00 95.81 111 CYS A N 1
ATOM 926 C CA . CYS A 1 111 ? -18.480 6.989 15.242 1.00 95.81 111 CYS A CA 1
ATOM 927 C C . CYS A 1 111 ? -18.328 8.508 15.062 1.00 95.81 111 CYS A C 1
ATOM 929 O O . CYS A 1 111 ? -18.398 9.011 13.931 1.00 95.81 111 CYS A O 1
ATOM 931 N N . LYS A 1 112 ? -18.116 9.238 16.163 1.00 93.56 112 LYS A N 1
ATOM 932 C CA . LYS A 1 112 ? -17.981 10.705 16.178 1.00 93.56 112 LYS A CA 1
ATOM 933 C C . LYS A 1 112 ? -16.548 11.159 16.421 1.00 93.56 112 LYS A C 1
ATOM 935 O O . LYS A 1 112 ? -16.192 12.256 16.006 1.00 93.56 112 LYS A O 1
ATOM 940 N N . THR A 1 113 ? -15.759 10.336 17.099 1.00 94.12 113 THR A N 1
ATOM 941 C CA . THR A 1 113 ? -14.391 10.640 17.521 1.00 94.12 113 THR A CA 1
ATOM 942 C C . THR A 1 113 ? -13.412 9.592 17.002 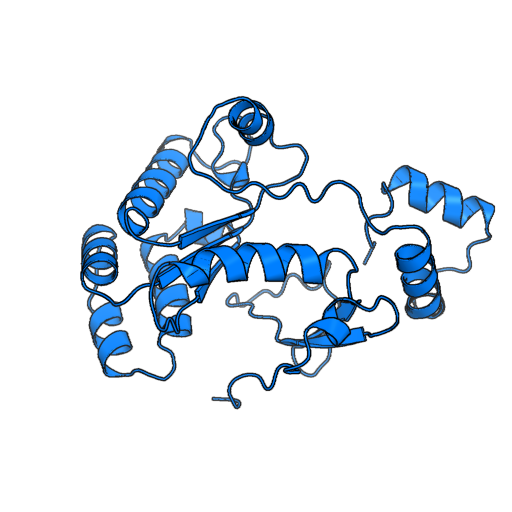1.00 94.12 113 THR A C 1
ATOM 944 O O . THR A 1 113 ? -13.813 8.500 16.593 1.00 94.12 113 THR A O 1
ATOM 947 N N . THR A 1 114 ? -12.116 9.902 17.039 1.00 92.38 114 THR A N 1
ATOM 948 C CA . THR A 1 114 ? -11.060 8.916 16.771 1.00 92.38 114 THR A CA 1
ATOM 949 C C . THR A 1 114 ? -11.105 7.746 17.754 1.00 92.38 114 THR A C 1
ATOM 951 O O . THR A 1 114 ? -10.851 6.619 17.347 1.00 92.38 114 THR A O 1
ATOM 954 N N . ASP A 1 115 ? -11.494 7.977 19.010 1.00 94.88 115 ASP A N 1
ATOM 955 C CA . ASP A 1 115 ? -11.635 6.920 20.018 1.00 94.88 115 ASP A CA 1
ATOM 956 C C . ASP A 1 115 ? -12.763 5.938 19.671 1.00 94.88 115 ASP A C 1
ATOM 958 O O . ASP A 1 115 ? -12.573 4.728 19.784 1.00 94.88 115 ASP A O 1
ATOM 962 N N . ASP A 1 116 ? -13.901 6.432 19.164 1.00 95.62 116 ASP A N 1
ATOM 963 C CA . ASP A 1 116 ? -14.985 5.563 18.679 1.00 95.62 116 ASP A CA 1
ATOM 964 C C . ASP A 1 116 ? -14.515 4.679 17.514 1.00 95.62 116 ASP A C 1
ATOM 966 O O . ASP A 1 116 ? -14.917 3.522 17.395 1.00 95.62 116 ASP A O 1
ATOM 970 N N . ILE A 1 117 ? -13.677 5.238 16.634 1.00 93.50 117 ILE A N 1
ATOM 971 C CA . ILE A 1 117 ? -13.119 4.527 15.480 1.00 93.50 117 ILE A CA 1
ATOM 972 C C . ILE A 1 117 ? -12.115 3.466 15.943 1.00 93.50 117 ILE A C 1
ATOM 974 O O . ILE A 1 117 ? -12.174 2.333 15.472 1.00 93.50 117 ILE A O 1
ATOM 978 N N . VAL A 1 118 ? -11.228 3.804 16.885 1.00 92.31 118 VAL A N 1
ATOM 979 C CA . VAL A 1 118 ? -10.281 2.851 17.484 1.00 92.31 118 VAL A CA 1
ATOM 980 C C . VAL A 1 118 ? -11.037 1.683 18.117 1.00 92.31 118 VAL A C 1
ATOM 982 O O . VAL A 1 118 ? -10.747 0.537 17.787 1.00 92.31 118 VAL A O 1
ATOM 985 N N . ALA A 1 119 ? -12.062 1.953 18.929 1.00 93.19 119 ALA A N 1
ATOM 986 C CA . ALA A 1 119 ? -12.873 0.911 19.560 1.00 93.19 119 ALA A CA 1
ATOM 987 C C . ALA A 1 119 ? -13.618 0.032 18.534 1.00 93.19 119 ALA A C 1
ATOM 989 O O . ALA A 1 119 ? -13.759 -1.184 18.710 1.00 93.19 119 ALA A O 1
ATOM 990 N N . PHE A 1 120 ? -14.086 0.622 17.429 1.00 92.69 120 PHE A N 1
ATOM 991 C CA . PHE A 1 120 ? -14.650 -0.142 16.317 1.00 92.69 120 PHE A CA 1
ATOM 992 C C . PHE A 1 120 ? -13.607 -1.073 15.682 1.00 92.69 120 PHE A C 1
ATOM 994 O O . PHE A 1 120 ? -13.907 -2.244 15.441 1.00 92.69 120 PHE A O 1
ATOM 1001 N N . CYS A 1 121 ? -12.393 -0.579 15.427 1.00 89.44 121 CYS A N 1
ATOM 1002 C CA . CYS A 1 121 ? -11.306 -1.388 14.882 1.00 89.44 121 CYS A CA 1
ATOM 1003 C C . CYS A 1 121 ? -10.937 -2.524 15.840 1.00 89.44 121 CYS A C 1
ATOM 1005 O O . CYS A 1 121 ? -10.874 -3.661 15.399 1.00 89.44 121 CYS A O 1
ATOM 1007 N N . GLU A 1 122 ? -10.770 -2.265 17.139 1.00 86.50 122 GLU A N 1
ATOM 1008 C CA . GLU A 1 122 ? -10.432 -3.277 18.159 1.00 86.50 122 GLU A CA 1
ATOM 1009 C C . GLU A 1 122 ? -11.485 -4.387 18.304 1.00 86.50 122 GLU A C 1
ATOM 1011 O O . GLU A 1 122 ? -11.149 -5.531 18.590 1.00 86.50 122 GLU A O 1
ATOM 1016 N N . SER A 1 123 ? -12.764 -4.064 18.102 1.00 87.00 123 SER A N 1
ATOM 1017 C CA . SER A 1 123 ? -13.869 -5.035 18.178 1.00 87.00 123 SER A CA 1
ATOM 1018 C C . SER A 1 123 ? -14.197 -5.716 16.845 1.00 87.00 123 SER A C 1
ATOM 1020 O O . SER A 1 123 ? -15.119 -6.536 16.777 1.00 87.00 123 SER A O 1
ATOM 1022 N N . SER A 1 124 ? -13.481 -5.366 15.777 1.00 85.69 124 SER A N 1
ATOM 1023 C CA . SER A 1 124 ? -13.651 -5.961 14.455 1.00 85.69 124 SER A CA 1
ATOM 1024 C C . SER A 1 124 ? -12.780 -7.205 14.268 1.00 85.69 124 SER A C 1
ATOM 1026 O O . SER A 1 124 ? -11.932 -7.557 15.082 1.00 85.69 124 SER A O 1
ATOM 1028 N N . GLU A 1 125 ? -13.036 -7.911 13.178 1.00 84.12 125 GLU A N 1
ATOM 1029 C CA . GLU A 1 125 ? -12.174 -8.945 12.633 1.00 84.12 125 GLU A CA 1
ATOM 1030 C C . GLU A 1 125 ? -10.779 -8.405 12.291 1.00 84.12 125 GLU A C 1
ATOM 1032 O O . GLU A 1 125 ? -10.530 -7.202 12.278 1.00 84.12 125 GLU A O 1
ATOM 1037 N N . LEU A 1 126 ? -9.861 -9.314 11.969 1.00 79.56 126 LEU A N 1
ATOM 1038 C CA . LEU A 1 126 ? -8.498 -8.968 11.578 1.00 79.56 126 LEU A CA 1
ATOM 1039 C C . LEU A 1 126 ? -8.485 -8.073 10.322 1.00 79.56 126 LEU A C 1
ATOM 1041 O O . LEU A 1 126 ? -8.850 -8.511 9.231 1.00 79.56 126 LEU A O 1
ATOM 1045 N N . LEU A 1 127 ? -8.012 -6.836 10.475 1.00 80.00 127 LEU A N 1
ATOM 1046 C CA . LEU A 1 127 ? -7.846 -5.857 9.399 1.00 80.00 127 LEU A CA 1
ATOM 1047 C C . LEU A 1 127 ? -6.380 -5.769 8.939 1.00 80.00 127 LEU A C 1
ATOM 1049 O O . LEU A 1 127 ? -5.452 -5.864 9.748 1.00 80.00 127 LEU A O 1
ATOM 1053 N N . TYR A 1 128 ? -6.165 -5.517 7.644 1.00 78.12 128 TYR A N 1
ATOM 1054 C CA . TYR A 1 128 ? -4.892 -5.009 7.129 1.00 78.12 128 TYR A CA 1
ATOM 1055 C C . TYR A 1 128 ? -4.930 -3.489 7.030 1.00 78.12 128 TYR A C 1
ATOM 1057 O O . TYR A 1 128 ? -5.796 -2.930 6.362 1.00 78.12 128 TYR A O 1
ATOM 1065 N N . PHE A 1 129 ? -3.938 -2.827 7.615 1.00 79.56 129 PHE A N 1
ATOM 1066 C CA . PHE A 1 129 ? -3.734 -1.391 7.459 1.00 79.56 129 PHE A CA 1
ATOM 1067 C C . PHE A 1 129 ? -2.605 -1.146 6.467 1.00 79.56 129 PHE A C 1
ATOM 1069 O O . PHE A 1 129 ? -1.466 -1.517 6.731 1.00 79.56 129 PHE A O 1
ATOM 1076 N N . ILE A 1 130 ? -2.900 -0.518 5.337 1.00 79.19 130 ILE A N 1
ATOM 1077 C CA . ILE A 1 130 ? -1.916 -0.057 4.361 1.00 79.19 130 ILE A CA 1
ATOM 1078 C C . ILE A 1 130 ? -1.799 1.452 4.530 1.00 79.19 130 ILE A C 1
ATOM 1080 O O . ILE A 1 130 ? -2.742 2.177 4.239 1.00 79.19 130 ILE A O 1
ATOM 1084 N N . VAL A 1 131 ? -0.646 1.918 5.000 1.00 78.00 131 VAL A N 1
ATOM 1085 C CA . VAL A 1 131 ? -0.370 3.343 5.195 1.00 78.00 131 VAL A CA 1
ATOM 1086 C C . VAL A 1 131 ? 0.792 3.758 4.304 1.00 78.00 131 VAL A C 1
ATOM 1088 O O . VAL A 1 131 ? 1.956 3.454 4.578 1.00 78.00 131 VAL A O 1
ATOM 1091 N N . ASP A 1 132 ? 0.461 4.452 3.228 1.00 77.31 132 ASP A N 1
ATOM 1092 C CA . ASP A 1 132 ? 1.386 4.997 2.252 1.00 77.31 132 ASP A CA 1
ATOM 1093 C C . ASP A 1 132 ? 1.860 6.402 2.627 1.00 77.31 132 ASP A C 1
ATOM 1095 O O . ASP A 1 132 ? 1.172 7.176 3.292 1.00 77.31 132 ASP A O 1
ATOM 1099 N N . GLN A 1 133 ? 3.085 6.713 2.205 1.00 74.69 133 GLN A N 1
ATOM 1100 C CA . GLN A 1 133 ? 3.805 7.946 2.521 1.00 74.69 133 GLN A CA 1
ATOM 1101 C C . GLN A 1 133 ? 3.953 8.223 4.025 1.00 74.69 133 GLN A C 1
ATOM 1103 O O . GLN A 1 133 ? 3.872 9.366 4.466 1.00 74.69 133 GLN A O 1
ATOM 1108 N N . MET A 1 134 ? 4.274 7.200 4.825 1.00 77.62 134 MET A N 1
ATOM 1109 C CA . MET A 1 134 ? 4.522 7.315 6.273 1.00 77.62 134 MET A CA 1
ATOM 1110 C C . MET A 1 134 ? 5.555 8.401 6.630 1.00 77.62 134 MET A C 1
ATOM 1112 O O . MET A 1 134 ? 5.510 8.988 7.709 1.00 77.62 134 MET A O 1
ATOM 1116 N N . ASN A 1 135 ? 6.472 8.723 5.710 1.00 76.06 135 ASN A N 1
ATOM 1117 C CA . ASN A 1 135 ? 7.417 9.831 5.863 1.00 76.06 135 ASN A CA 1
ATOM 1118 C C . ASN A 1 135 ? 6.747 11.208 5.990 1.00 76.06 135 ASN A C 1
ATOM 1120 O O . ASN A 1 135 ? 7.392 12.134 6.468 1.00 76.06 135 ASN A O 1
ATOM 1124 N N . ALA A 1 136 ? 5.494 11.388 5.571 1.00 77.12 136 ALA A N 1
ATOM 1125 C CA . ALA A 1 136 ? 4.781 12.656 5.722 1.00 77.12 136 ALA A CA 1
ATOM 1126 C C . ALA A 1 136 ? 4.488 13.010 7.194 1.00 77.12 136 ALA A C 1
ATOM 1128 O O . ALA A 1 136 ? 4.369 14.191 7.534 1.00 77.12 136 ALA A O 1
ATOM 1129 N N . LEU A 1 137 ? 4.423 11.994 8.062 1.00 76.50 137 LEU A N 1
ATOM 1130 C CA . LEU A 1 137 ? 4.247 12.128 9.512 1.00 76.50 137 LEU A CA 1
ATOM 1131 C C . LEU A 1 137 ? 5.576 12.186 10.275 1.00 76.50 137 LEU A C 1
ATOM 1133 O O . LEU A 1 137 ? 5.576 12.284 11.499 1.00 76.50 137 LEU A O 1
ATOM 1137 N N . ASP A 1 138 ? 6.709 12.127 9.574 1.00 74.88 138 ASP A N 1
ATOM 1138 C CA . ASP A 1 138 ? 8.020 12.269 10.196 1.00 74.88 138 ASP A CA 1
ATOM 1139 C C . ASP A 1 138 ? 8.241 13.720 10.644 1.00 74.88 138 ASP A C 1
ATOM 1141 O O . ASP A 1 138 ? 7.987 14.670 9.894 1.00 74.88 138 ASP A O 1
ATOM 1145 N N . TYR A 1 139 ? 8.759 13.888 11.859 1.00 71.31 139 TYR A N 1
ATOM 1146 C CA . TYR A 1 139 ? 9.117 15.187 12.420 1.00 71.31 139 TYR A CA 1
ATOM 1147 C C . TYR A 1 139 ? 10.242 15.874 11.634 1.00 71.31 139 TYR A C 1
ATOM 1149 O O . TYR A 1 139 ? 10.375 17.095 11.661 1.00 71.31 139 TYR A O 1
ATOM 1157 N N . ARG A 1 140 ? 11.067 15.100 10.913 1.00 69.31 140 ARG A N 1
ATOM 1158 C CA . ARG A 1 140 ? 12.125 15.640 10.042 1.00 69.31 140 ARG A CA 1
ATOM 1159 C C . ARG A 1 140 ? 11.610 16.137 8.697 1.00 69.31 140 ARG A C 1
ATOM 1161 O O . ARG A 1 140 ? 12.333 16.840 7.996 1.00 69.31 140 ARG A O 1
ATOM 1168 N N . ASN A 1 141 ? 10.401 15.745 8.303 1.00 68.56 141 ASN A N 1
ATOM 1169 C CA . ASN A 1 141 ? 9.869 16.071 6.990 1.00 68.56 141 ASN A CA 1
ATOM 1170 C C . ASN A 1 141 ? 9.073 17.380 7.049 1.00 68.56 141 ASN A C 1
ATOM 1172 O O . ASN A 1 141 ? 8.113 17.502 7.810 1.00 68.56 141 ASN A O 1
ATOM 1176 N N . ASN A 1 142 ? 9.456 18.367 6.241 1.00 68.44 142 ASN A N 1
ATOM 1177 C CA . ASN A 1 142 ? 8.826 19.685 6.245 1.00 68.44 142 ASN A CA 1
ATOM 1178 C C . ASN A 1 142 ? 7.545 19.693 5.395 1.00 68.44 142 ASN A C 1
ATOM 1180 O O . ASN A 1 142 ? 7.500 20.284 4.322 1.00 68.44 142 ASN A O 1
ATOM 1184 N N . THR A 1 143 ? 6.508 18.998 5.856 1.00 64.38 143 THR A N 1
ATOM 1185 C CA . THR A 1 143 ? 5.234 18.851 5.134 1.00 64.38 143 THR A CA 1
ATOM 1186 C C . THR A 1 143 ? 4.270 20.029 5.309 1.00 64.38 143 THR A C 1
ATOM 1188 O O . THR A 1 143 ? 3.098 19.893 4.986 1.00 64.38 143 THR A O 1
ATOM 1191 N N . GLU A 1 144 ? 4.711 21.170 5.857 1.00 72.62 144 GLU A N 1
ATOM 1192 C CA . GLU A 1 144 ? 3.853 22.291 6.313 1.00 72.62 144 GLU A CA 1
ATOM 1193 C C . GLU A 1 144 ? 2.809 21.894 7.387 1.00 72.62 144 GLU A C 1
ATOM 1195 O O . GLU A 1 144 ? 2.086 22.735 7.923 1.00 72.62 144 GLU A O 1
ATOM 1200 N N . ILE A 1 145 ? 2.749 20.609 7.757 1.00 73.81 145 ILE A N 1
ATOM 1201 C CA . ILE A 1 145 ? 1.895 20.067 8.808 1.00 73.81 145 ILE A CA 1
ATOM 1202 C C . ILE A 1 145 ? 2.531 20.369 10.164 1.00 73.81 145 ILE A C 1
ATOM 1204 O O . ILE A 1 145 ? 3.680 20.015 10.418 1.00 73.81 145 ILE A O 1
ATOM 1208 N N . VAL A 1 146 ? 1.746 20.949 11.072 1.00 80.75 146 VAL A N 1
ATOM 1209 C CA . VAL A 1 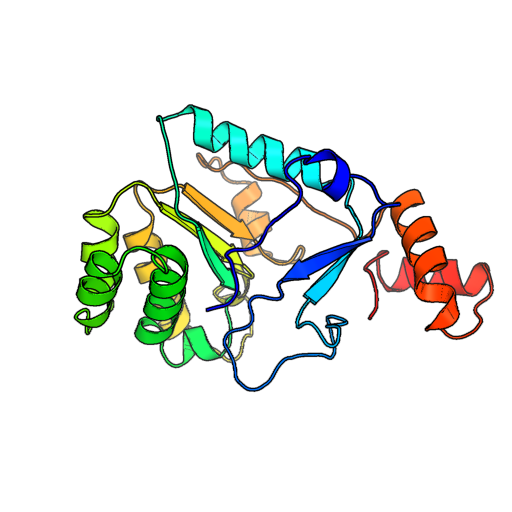146 ? 2.163 21.206 12.457 1.00 80.75 146 VAL A CA 1
ATOM 1210 C C . VAL A 1 146 ? 2.506 19.893 13.171 1.00 80.75 146 VAL A C 1
ATOM 1212 O O . VAL A 1 146 ? 1.697 18.966 13.189 1.00 80.75 146 VAL A O 1
ATOM 1215 N N . GLU A 1 147 ? 3.662 19.838 13.833 1.00 81.44 147 GLU A N 1
ATOM 1216 C CA . GLU A 1 147 ? 4.193 18.635 14.501 1.00 81.44 147 GLU A CA 1
ATOM 1217 C C . GLU A 1 147 ? 3.213 17.962 15.473 1.00 81.44 147 GLU A C 1
ATOM 1219 O O . GLU A 1 147 ? 3.062 16.742 15.474 1.00 81.44 147 GLU A O 1
ATOM 1224 N N . VAL A 1 148 ? 2.459 18.749 16.246 1.00 84.25 148 VAL A N 1
ATOM 1225 C CA . VAL A 1 148 ? 1.441 18.221 17.174 1.00 84.25 148 VAL A CA 1
ATOM 1226 C C . VAL A 1 148 ? 0.365 17.413 16.436 1.00 84.25 148 VAL A C 1
ATOM 1228 O O . VAL A 1 148 ? -0.088 16.381 16.934 1.00 84.25 148 VAL A O 1
ATOM 1231 N N . LYS A 1 149 ? -0.023 17.832 15.223 1.00 83.25 149 LYS A N 1
ATOM 1232 C CA . LYS A 1 149 ? -0.982 17.079 14.404 1.00 83.25 149 LYS A CA 1
ATOM 1233 C C . LYS A 1 149 ? -0.383 15.772 13.898 1.00 83.25 149 LYS A C 1
ATOM 1235 O O . LYS A 1 149 ? -1.065 14.754 13.957 1.00 83.25 149 LYS A O 1
ATOM 1240 N N . LYS A 1 150 ? 0.881 15.772 13.459 1.00 82.62 150 LYS A N 1
ATOM 1241 C CA . LYS A 1 150 ? 1.573 14.540 13.041 1.00 82.62 150 LYS A CA 1
ATOM 1242 C C . LYS A 1 150 ? 1.619 13.519 14.177 1.00 82.62 150 LYS A C 1
ATOM 1244 O O . LYS A 1 150 ? 1.269 12.362 13.968 1.00 82.62 150 LYS A O 1
ATOM 1249 N N . ALA A 1 151 ? 1.976 13.969 15.382 1.00 84.56 151 ALA A N 1
ATOM 1250 C CA . ALA A 1 151 ? 2.001 13.127 16.574 1.00 84.56 151 ALA A CA 1
ATOM 1251 C C . ALA A 1 151 ? 0.613 12.555 16.908 1.00 84.56 151 ALA A C 1
ATOM 1253 O O . ALA A 1 151 ? 0.498 11.372 17.210 1.00 84.56 151 AL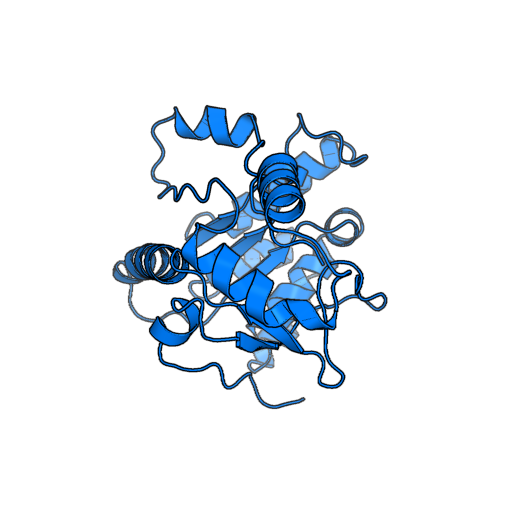A A O 1
ATOM 1254 N N . THR A 1 152 ? -0.439 13.371 16.783 1.00 86.75 152 THR A N 1
ATOM 1255 C CA . THR A 1 152 ? -1.829 12.937 17.007 1.00 86.75 152 THR A CA 1
ATOM 1256 C C . THR A 1 152 ? -2.255 11.861 16.006 1.00 86.75 152 THR A C 1
ATOM 1258 O O . THR A 1 152 ? -2.815 10.841 16.394 1.00 86.75 152 THR A O 1
ATOM 1261 N N . ILE A 1 153 ? -1.959 12.053 14.717 1.00 85.56 153 ILE A N 1
ATOM 1262 C CA . ILE A 1 153 ? -2.263 11.062 13.675 1.00 85.56 153 ILE A CA 1
ATOM 1263 C C . ILE A 1 153 ? -1.523 9.751 13.958 1.00 85.56 153 ILE A C 1
ATOM 1265 O O . ILE A 1 153 ? -2.116 8.676 13.897 1.00 85.56 153 ILE A O 1
ATOM 1269 N N . LEU A 1 154 ? -0.232 9.839 14.290 1.00 84.25 154 LEU A N 1
ATOM 1270 C CA . LEU A 1 154 ? 0.592 8.670 14.572 1.00 84.25 154 LEU A CA 1
ATOM 1271 C C . LEU A 1 154 ? 0.085 7.889 15.794 1.00 84.25 154 LEU A C 1
ATOM 1273 O O . LEU A 1 154 ? 0.071 6.661 15.758 1.00 84.25 154 LEU A O 1
ATOM 1277 N N . ASP A 1 155 ? -0.354 8.584 16.846 1.00 87.38 155 ASP A N 1
ATOM 1278 C CA . ASP A 1 155 ? -0.972 7.966 18.024 1.00 87.38 155 ASP A CA 1
ATOM 1279 C C . ASP A 1 155 ? -2.228 7.168 17.649 1.00 87.38 155 ASP A C 1
ATOM 1281 O O . ASP A 1 155 ? -2.321 5.978 17.953 1.00 87.38 155 ASP A O 1
ATOM 1285 N N . VAL A 1 156 ? -3.146 7.778 16.893 1.00 88.62 156 VAL A N 1
ATOM 1286 C CA . VAL A 1 156 ? -4.383 7.117 16.447 1.00 88.62 156 VAL A CA 1
ATOM 1287 C C . VAL A 1 156 ? -4.075 5.892 15.580 1.00 88.62 156 VAL A C 1
ATOM 1289 O O . VAL A 1 156 ? -4.635 4.822 15.816 1.00 88.62 156 VAL A O 1
ATOM 1292 N N . LEU A 1 157 ? -3.143 5.995 14.626 1.00 85.56 157 LEU A N 1
ATOM 1293 C CA . LEU A 1 157 ? -2.723 4.857 13.796 1.00 85.56 157 LEU A CA 1
ATOM 1294 C C . LEU A 1 157 ? -2.139 3.711 14.634 1.00 85.56 157 LEU A C 1
ATOM 1296 O O . LEU A 1 157 ? -2.451 2.545 14.390 1.00 85.56 157 LEU A O 1
ATOM 1300 N N . ASN A 1 158 ? -1.309 4.021 15.631 1.00 83.81 158 ASN A N 1
ATOM 1301 C CA . ASN A 1 158 ? -0.720 3.004 16.503 1.00 83.81 158 ASN A CA 1
ATOM 1302 C C . ASN A 1 158 ? -1.780 2.310 17.364 1.00 83.81 158 ASN A C 1
ATOM 1304 O O . ASN A 1 158 ? -1.712 1.098 17.543 1.00 83.81 158 ASN A O 1
ATOM 1308 N N . ARG A 1 159 ? -2.779 3.053 17.850 1.00 87.38 159 ARG A N 1
ATOM 1309 C CA . ARG A 1 159 ? -3.894 2.504 18.633 1.00 87.38 159 ARG A CA 1
ATOM 1310 C C . ARG A 1 159 ? -4.831 1.629 17.801 1.00 87.38 159 ARG A C 1
ATOM 1312 O O . ARG A 1 159 ? -5.371 0.665 18.320 1.00 87.38 159 ARG A O 1
ATOM 1319 N N . MET A 1 160 ? -4.975 1.907 16.505 1.00 84.12 160 MET A N 1
ATOM 1320 C CA . MET A 1 160 ? -5.766 1.064 15.600 1.00 84.12 160 MET A CA 1
ATOM 1321 C C . MET A 1 160 ? -5.049 -0.213 15.148 1.00 84.12 160 MET A C 1
ATOM 1323 O O . MET A 1 160 ? -5.711 -1.101 14.625 1.00 84.12 160 MET A O 1
ATOM 1327 N N . THR A 1 161 ? -3.723 -0.317 15.301 1.00 76.81 161 THR A N 1
ATOM 1328 C CA . THR A 1 161 ? -2.914 -1.401 14.708 1.00 76.81 161 THR A CA 1
ATOM 1329 C C . THR A 1 161 ? -2.270 -2.436 15.658 1.00 76.81 161 THR A C 1
ATOM 1331 O O . THR A 1 161 ? -1.536 -3.279 15.143 1.00 76.81 161 THR A O 1
ATOM 1334 N N . PRO A 1 162 ? -2.499 -2.478 16.991 1.00 66.06 162 PRO A N 1
ATOM 1335 C CA . PRO A 1 162 ? -1.655 -3.262 17.905 1.00 66.06 162 PRO A CA 1
ATOM 1336 C C . PRO A 1 162 ? -1.714 -4.783 17.684 1.00 66.06 162 PRO A C 1
ATOM 133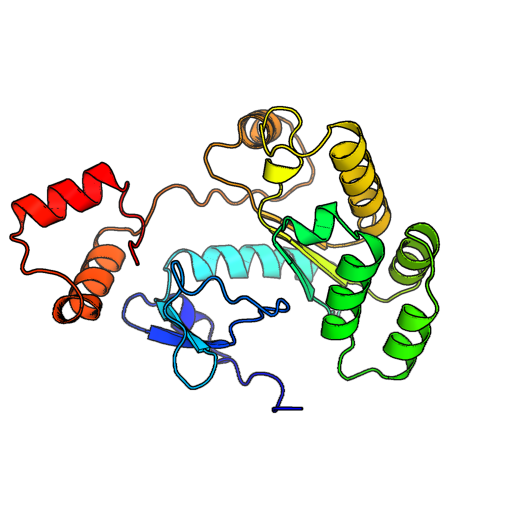8 O O . PRO A 1 162 ? -0.713 -5.463 17.901 1.00 66.06 162 PRO A O 1
ATOM 1341 N N . GLU A 1 163 ? -2.846 -5.318 17.215 1.00 67.75 163 GLU A N 1
ATOM 1342 C CA . GLU A 1 163 ? -3.024 -6.749 16.898 1.00 67.75 163 GLU A CA 1
ATOM 1343 C C . GLU A 1 163 ? -3.141 -7.027 15.388 1.00 67.75 163 GLU A C 1
ATOM 1345 O O . GLU A 1 163 ? -3.392 -8.157 14.962 1.00 67.75 163 GLU A O 1
ATOM 1350 N N . TYR A 1 164 ? -2.943 -5.994 14.569 1.00 72.19 164 TYR A N 1
ATOM 1351 C CA . TYR A 1 164 ? -3.243 -5.999 13.143 1.00 72.19 164 TYR A CA 1
ATOM 1352 C C . TYR A 1 164 ? -1.978 -6.009 12.287 1.00 72.19 164 TYR A C 1
ATOM 1354 O O . TYR A 1 164 ? -0.904 -5.562 12.694 1.00 72.19 164 TYR A O 1
ATOM 1362 N N . TYR A 1 165 ? -2.106 -6.481 11.048 1.00 74.69 165 TYR A N 1
ATOM 1363 C CA . TYR A 1 165 ? -1.016 -6.384 10.086 1.00 74.69 165 TYR A CA 1
ATOM 1364 C C . TYR A 1 165 ? -0.993 -4.990 9.470 1.00 74.69 165 TYR A C 1
ATOM 1366 O O . TYR A 1 165 ? -1.932 -4.580 8.789 1.00 74.69 165 TYR A O 1
ATOM 1374 N N . CYS A 1 166 ? 0.110 -4.276 9.673 1.00 75.38 166 CYS A N 1
ATOM 1375 C CA . CYS A 1 166 ? 0.318 -2.965 9.079 1.00 75.38 166 CYS A CA 1
ATOM 1376 C C . CYS A 1 166 ? 1.408 -3.023 8.002 1.00 75.38 166 CYS A C 1
ATOM 1378 O O . CYS A 1 166 ? 2.551 -3.394 8.269 1.00 75.38 166 CYS A O 1
ATOM 1380 N N . ILE A 1 167 ? 1.048 -2.643 6.780 1.00 78.38 167 ILE A N 1
ATOM 1381 C CA . ILE A 1 167 ? 1.954 -2.418 5.659 1.00 78.38 167 ILE A CA 1
ATOM 1382 C C . ILE A 1 167 ? 2.187 -0.913 5.585 1.00 78.38 167 ILE A C 1
ATOM 1384 O O . ILE A 1 167 ? 1.254 -0.141 5.393 1.00 78.38 167 ILE A O 1
ATOM 1388 N N . LYS A 1 168 ? 3.437 -0.491 5.751 1.00 77.69 168 LYS A N 1
ATOM 1389 C CA . LYS A 1 168 ? 3.823 0.922 5.735 1.00 77.69 168 LYS A CA 1
ATOM 1390 C C . LYS A 1 168 ? 4.754 1.155 4.553 1.00 77.69 168 LYS A C 1
ATOM 1392 O O . LYS A 1 168 ? 5.754 0.446 4.434 1.00 77.69 168 LYS A O 1
ATOM 1397 N N . SER A 1 169 ? 4.469 2.145 3.714 1.00 77.62 169 SER A N 1
ATOM 1398 C CA . SER A 1 169 ? 5.414 2.625 2.698 1.00 77.62 169 SER A CA 1
ATOM 1399 C C . SER A 1 169 ? 5.883 4.036 3.019 1.00 77.62 169 SER A C 1
ATOM 1401 O O . SER A 1 169 ? 5.190 4.840 3.635 1.00 77.62 169 SER A O 1
ATOM 1403 N N . SER A 1 170 ? 7.115 4.335 2.626 1.00 72.81 170 SER A N 1
ATOM 1404 C CA . SER A 1 170 ? 7.712 5.659 2.743 1.00 72.81 170 SER A CA 1
ATOM 1405 C C . SER A 1 170 ? 8.631 5.904 1.562 1.00 72.81 170 SER A C 1
ATOM 1407 O O . SER A 1 170 ? 9.149 4.954 0.971 1.00 72.81 170 SER A O 1
ATOM 1409 N N . SER A 1 171 ? 8.898 7.170 1.260 1.00 71.75 171 SER A N 1
ATOM 1410 C CA . SER A 1 171 ? 9.913 7.522 0.272 1.00 71.75 171 SER A CA 1
ATOM 1411 C C . SER A 1 171 ? 11.285 6.927 0.627 1.00 71.75 171 SER A C 1
ATOM 1413 O O . SER A 1 171 ? 11.651 6.779 1.797 1.00 71.75 171 SER A O 1
ATOM 1415 N N . ALA A 1 172 ? 12.068 6.600 -0.404 1.00 63.12 172 ALA A N 1
ATOM 1416 C CA . ALA A 1 172 ? 13.397 6.001 -0.263 1.00 63.12 172 ALA A CA 1
ATOM 1417 C C . ALA A 1 172 ? 14.386 6.875 0.538 1.00 63.12 172 ALA A C 1
ATOM 1419 O O . ALA A 1 172 ? 15.327 6.357 1.135 1.00 63.12 172 ALA A O 1
ATOM 1420 N N . ASN A 1 173 ? 14.162 8.189 0.562 1.00 64.94 173 ASN A N 1
ATOM 1421 C CA . ASN A 1 173 ? 14.969 9.175 1.278 1.00 64.94 173 ASN A CA 1
ATOM 1422 C C . ASN A 1 173 ? 14.488 9.449 2.716 1.00 64.94 173 ASN A C 1
ATOM 1424 O O . ASN A 1 173 ? 14.970 10.393 3.335 1.00 64.94 173 ASN A O 1
ATOM 1428 N N . ASN A 1 174 ? 13.549 8.665 3.259 1.00 66.69 174 ASN A N 1
ATOM 1429 C CA . ASN A 1 174 ? 13.134 8.814 4.652 1.00 66.69 174 ASN A CA 1
ATOM 1430 C C . ASN A 1 174 ? 14.281 8.414 5.602 1.00 66.69 174 ASN A C 1
ATOM 1432 O O . ASN A 1 174 ? 14.529 7.229 5.845 1.00 66.69 174 ASN A O 1
ATOM 1436 N N . GLU A 1 175 ? 14.959 9.415 6.167 1.00 66.56 175 GLU A N 1
ATOM 1437 C CA . GLU A 1 175 ? 16.046 9.231 7.133 1.00 66.56 175 GLU A CA 1
ATOM 1438 C C . GLU A 1 175 ? 15.617 8.452 8.379 1.00 66.56 175 GLU A C 1
ATOM 1440 O O . GLU A 1 175 ? 16.370 7.610 8.871 1.00 66.56 175 GLU A O 1
ATOM 1445 N N . SER A 1 176 ? 14.407 8.692 8.886 1.00 65.75 176 SER A N 1
ATOM 1446 C CA . SER A 1 176 ? 13.898 7.981 10.057 1.00 65.75 176 SER A CA 1
ATOM 1447 C C . SER A 1 176 ? 13.637 6.513 9.743 1.00 65.75 176 SER A C 1
ATOM 1449 O O . SER A 1 176 ? 13.984 5.652 10.548 1.00 65.75 176 SER A O 1
ATOM 1451 N N . ALA A 1 177 ? 13.120 6.188 8.554 1.00 64.44 177 ALA A N 1
ATOM 1452 C CA . ALA A 1 177 ? 12.988 4.801 8.106 1.00 64.44 177 ALA A CA 1
ATOM 1453 C C . ALA A 1 177 ? 14.364 4.126 7.955 1.00 64.44 177 ALA A C 1
ATOM 1455 O O . ALA A 1 177 ? 14.540 2.986 8.387 1.00 64.44 177 ALA A O 1
ATOM 1456 N N . LEU A 1 178 ? 15.365 4.839 7.424 1.00 63.75 178 LEU A N 1
ATOM 1457 C CA . LEU A 1 178 ? 16.753 4.364 7.335 1.00 63.75 178 LEU A CA 1
ATOM 1458 C C . LEU A 1 178 ? 17.370 4.096 8.714 1.00 63.75 178 LEU A C 1
ATOM 1460 O O . LEU A 1 178 ? 18.027 3.072 8.907 1.00 63.75 178 LEU A O 1
ATOM 1464 N N . TYR A 1 179 ? 17.115 4.967 9.689 1.00 63.34 179 TYR A N 1
ATOM 1465 C CA . TYR A 1 179 ? 17.560 4.783 11.068 1.00 63.34 179 TYR A CA 1
ATOM 1466 C C . TYR A 1 179 ? 16.834 3.613 11.754 1.00 63.34 179 TYR A C 1
ATOM 1468 O O . TYR A 1 179 ? 17.448 2.810 12.456 1.00 63.34 179 TYR A O 1
ATOM 1476 N N . LEU A 1 180 ? 15.531 3.447 11.506 1.00 60.91 180 LEU A N 1
ATOM 1477 C CA . LEU A 1 180 ? 14.738 2.328 12.023 1.00 60.91 180 LEU A CA 1
ATOM 1478 C C . LEU A 1 180 ? 15.121 0.983 11.389 1.00 60.91 180 LEU A C 1
ATOM 1480 O O . LEU A 1 180 ? 14.972 -0.052 12.037 1.00 60.91 180 LEU A O 1
ATOM 1484 N N . ILE A 1 181 ? 15.654 0.956 10.162 1.00 59.44 181 ILE A N 1
ATOM 1485 C CA . ILE A 1 181 ? 16.213 -0.262 9.545 1.00 59.44 181 ILE A CA 1
ATOM 1486 C C . ILE A 1 181 ? 17.385 -0.821 10.369 1.00 59.44 181 ILE A C 1
ATOM 1488 O O . ILE A 1 181 ? 17.571 -2.035 10.386 1.00 59.44 181 ILE A O 1
ATOM 1492 N N . GLN A 1 182 ? 18.129 0.026 11.088 1.00 58.25 182 GLN A N 1
ATOM 1493 C CA . GLN A 1 182 ? 19.253 -0.396 11.935 1.00 58.25 182 GLN A CA 1
ATOM 1494 C C . GLN A 1 182 ? 18.809 -0.991 13.282 1.00 58.25 182 GLN A C 1
ATOM 1496 O O . GLN A 1 182 ? 19.595 -1.667 13.943 1.00 58.25 182 GLN A O 1
ATOM 1501 N N . LYS A 1 183 ? 17.554 -0.770 13.697 1.00 59.75 183 LYS A N 1
ATOM 1502 C CA . LYS A 1 183 ? 17.004 -1.326 14.939 1.00 59.75 183 LYS A CA 1
ATOM 1503 C C . LYS A 1 183 ? 16.436 -2.725 14.700 1.00 59.75 183 LYS A C 1
ATOM 1505 O O . LYS A 1 183 ? 15.745 -2.963 13.706 1.00 59.75 183 LYS A O 1
ATOM 1510 N N . GLN A 1 184 ? 16.679 -3.635 15.644 1.00 53.12 184 GLN A N 1
ATOM 1511 C CA . GLN A 1 184 ? 15.967 -4.910 15.698 1.00 53.12 184 GLN A CA 1
ATOM 1512 C C . GLN A 1 184 ? 14.511 -4.652 16.099 1.00 53.12 184 GLN A C 1
ATOM 1514 O O . GLN A 1 184 ? 14.227 -4.156 17.186 1.00 53.12 184 GLN A O 1
ATOM 1519 N N . THR A 1 185 ? 13.602 -4.957 15.183 1.00 64.19 185 THR A N 1
ATOM 1520 C CA . THR A 1 185 ? 12.147 -4.828 15.320 1.00 64.19 185 THR A CA 1
ATOM 1521 C C . THR A 1 185 ? 11.525 -6.122 14.806 1.00 64.19 185 THR A C 1
ATOM 1523 O O . THR A 1 185 ? 12.111 -6.762 13.934 1.00 64.19 185 THR A O 1
ATOM 1526 N N . ASN A 1 186 ? 10.320 -6.473 15.257 1.00 65.06 186 ASN A N 1
ATOM 1527 C CA . ASN A 1 186 ? 9.565 -7.613 14.707 1.00 65.06 186 ASN A CA 1
ATOM 1528 C C . ASN A 1 186 ? 8.959 -7.335 13.310 1.00 65.06 186 ASN A C 1
ATOM 1530 O O . ASN A 1 186 ? 8.172 -8.128 12.799 1.00 65.06 186 ASN A O 1
ATOM 1534 N N . ASP A 1 187 ? 9.346 -6.224 12.682 1.00 69.44 187 ASP A N 1
ATOM 1535 C CA . ASP A 1 187 ? 8.877 -5.800 11.366 1.00 69.44 187 ASP A CA 1
ATOM 1536 C C . ASP A 1 187 ? 9.599 -6.548 10.238 1.00 69.44 187 ASP A C 1
ATOM 1538 O O . ASP A 1 187 ? 10.834 -6.586 10.186 1.00 69.44 187 ASP A O 1
ATOM 1542 N N . ARG A 1 188 ? 8.837 -7.048 9.258 1.00 72.38 188 ARG A N 1
ATOM 1543 C CA . ARG A 1 188 ? 9.395 -7.453 7.959 1.00 72.38 188 ARG A CA 1
ATOM 1544 C C . ARG A 1 188 ? 9.591 -6.214 7.092 1.00 72.38 188 ARG A C 1
ATOM 1546 O O . ARG A 1 188 ? 8.649 -5.467 6.849 1.00 72.38 188 ARG A O 1
ATOM 1553 N N . LYS A 1 189 ? 10.815 -6.001 6.610 1.00 71.31 189 LYS A N 1
ATOM 1554 C CA . LYS A 1 189 ? 11.188 -4.819 5.821 1.00 71.31 189 LYS A CA 1
ATOM 1555 C C . LYS A 1 189 ? 11.536 -5.245 4.400 1.00 71.31 189 LYS A C 1
ATOM 1557 O O . LYS A 1 189 ? 12.445 -6.049 4.207 1.00 71.31 189 LYS A O 1
ATOM 1562 N N . ILE A 1 190 ? 10.848 -4.673 3.414 1.00 72.19 190 ILE A N 1
ATOM 1563 C CA . ILE A 1 190 ? 11.180 -4.832 1.995 1.00 72.19 190 ILE A CA 1
ATOM 1564 C C . ILE A 1 190 ? 11.793 -3.526 1.517 1.00 72.19 190 ILE A C 1
ATOM 1566 O O . ILE A 1 190 ? 11.205 -2.457 1.661 1.00 72.19 190 ILE A O 1
ATOM 1570 N N . LYS A 1 191 ? 12.989 -3.613 0.944 1.00 69.62 191 LYS A N 1
ATOM 1571 C CA . LYS A 1 191 ? 13.662 -2.471 0.336 1.00 69.62 191 LYS A CA 1
ATOM 1572 C C . LYS A 1 191 ? 13.331 -2.439 -1.152 1.00 69.62 191 LYS A C 1
ATOM 1574 O O . LYS A 1 191 ? 13.821 -3.275 -1.904 1.00 69.62 191 LYS A O 1
ATOM 1579 N N . LEU A 1 192 ? 12.512 -1.474 -1.554 1.00 71.12 192 LEU A N 1
ATOM 1580 C CA . LEU A 1 192 ? 12.221 -1.163 -2.953 1.00 71.12 192 LEU A CA 1
ATOM 1581 C C . LEU A 1 192 ? 12.990 0.113 -3.319 1.00 71.12 192 LEU A C 1
ATOM 1583 O O . LEU A 1 192 ? 12.440 1.209 -3.297 1.00 71.12 192 LEU A O 1
ATOM 1587 N N . TYR A 1 193 ? 14.300 -0.021 -3.539 1.00 65.94 193 TYR A N 1
ATOM 1588 C CA . TYR A 1 193 ? 15.149 1.093 -3.967 1.00 65.94 193 TYR A CA 1
ATOM 1589 C C . TYR A 1 193 ? 15.346 1.072 -5.480 1.00 65.94 193 TYR A C 1
ATOM 1591 O O . TYR A 1 193 ? 15.599 0.015 -6.053 1.00 65.94 193 TYR A O 1
ATOM 1599 N N . GLY A 1 194 ? 15.322 2.261 -6.084 1.00 67.50 194 GLY A N 1
ATOM 1600 C CA . GLY A 1 194 ? 15.555 2.457 -7.513 1.00 67.50 194 GLY A CA 1
ATOM 1601 C C . GLY A 1 194 ? 14.276 2.401 -8.347 1.00 67.50 194 GLY A C 1
ATOM 1602 O O . GLY A 1 194 ? 13.253 1.876 -7.909 1.00 67.50 194 GLY A O 1
ATOM 1603 N N . GLY A 1 195 ? 14.341 2.992 -9.540 1.00 79.81 195 GLY A N 1
ATOM 1604 C CA . GLY A 1 195 ? 13.260 2.963 -10.515 1.00 79.81 195 GLY A CA 1
ATOM 1605 C C . GLY A 1 195 ? 13.115 1.600 -11.199 1.00 79.81 195 GLY A C 1
ATOM 1606 O O . GLY A 1 195 ? 13.159 0.545 -10.567 1.00 79.81 195 GLY A O 1
ATOM 1607 N N . PHE A 1 196 ? 12.867 1.596 -12.499 1.00 88.94 196 PHE A N 1
ATOM 1608 C CA . PHE A 1 196 ? 12.834 0.379 -13.302 1.00 88.94 196 PHE A CA 1
ATOM 1609 C C . PHE A 1 196 ? 14.230 -0.235 -13.479 1.00 88.94 196 PHE A C 1
ATOM 1611 O O . PHE A 1 196 ? 15.232 0.479 -13.581 1.00 88.94 196 PHE A O 1
ATOM 1618 N N . ASP A 1 197 ? 14.299 -1.565 -13.559 1.00 90.75 197 ASP A N 1
ATOM 1619 C CA . ASP A 1 197 ? 15.486 -2.241 -14.093 1.00 90.75 197 ASP A CA 1
ATOM 1620 C C . ASP A 1 197 ? 15.632 -2.025 -15.616 1.00 90.75 197 ASP A C 1
ATOM 1622 O O . ASP A 1 197 ? 14.815 -1.357 -16.244 1.00 90.75 197 ASP A O 1
ATOM 1626 N N . GLU A 1 198 ? 16.700 -2.536 -16.232 1.00 90.94 198 GLU A N 1
ATOM 1627 C CA . GLU A 1 198 ? 16.972 -2.308 -17.664 1.00 90.94 198 GLU A CA 1
ATOM 1628 C C . GLU A 1 198 ? 15.875 -2.844 -18.598 1.00 90.94 198 GLU A C 1
ATOM 1630 O O . GLU A 1 198 ? 15.538 -2.210 -19.598 1.00 90.94 198 GLU A O 1
ATOM 1635 N N . ASP A 1 199 ? 15.292 -3.995 -18.274 1.00 93.31 199 ASP A N 1
ATOM 1636 C CA . ASP A 1 199 ? 14.238 -4.612 -19.081 1.00 93.31 199 ASP A CA 1
ATOM 1637 C C . ASP A 1 199 ? 12.886 -3.930 -18.824 1.00 93.31 199 ASP A C 1
ATOM 1639 O O . ASP A 1 199 ? 12.159 -3.637 -19.772 1.00 93.31 199 ASP A O 1
ATOM 1643 N N . GLU A 1 200 ? 12.593 -3.562 -17.574 1.00 93.88 200 GLU A N 1
ATOM 1644 C CA . GLU A 1 200 ? 11.451 -2.711 -17.225 1.00 93.88 200 GLU A CA 1
ATOM 1645 C C . GLU A 1 200 ? 11.523 -1.342 -17.936 1.00 93.88 200 GLU A C 1
ATOM 1647 O O . GLU A 1 200 ? 10.532 -0.914 -18.531 1.00 93.88 200 GLU A O 1
ATOM 1652 N N . MET A 1 201 ? 12.693 -0.688 -17.967 1.00 92.44 201 MET A N 1
ATOM 1653 C CA . MET A 1 201 ? 12.904 0.571 -18.699 1.00 92.44 201 MET A CA 1
ATOM 1654 C C . MET A 1 201 ? 12.688 0.394 -20.200 1.00 92.44 201 MET A C 1
ATOM 1656 O O . MET A 1 201 ? 12.044 1.229 -20.835 1.00 92.44 201 MET A O 1
ATOM 1660 N N . SER A 1 202 ? 13.196 -0.698 -20.777 1.00 92.31 202 SER A N 1
ATOM 1661 C CA . SER A 1 202 ? 13.020 -1.005 -22.198 1.00 92.31 202 SER A CA 1
ATOM 1662 C C . SER A 1 202 ? 11.538 -1.135 -22.568 1.00 92.31 202 SER A C 1
ATOM 1664 O O . SER A 1 202 ? 11.079 -0.501 -23.524 1.00 92.31 202 SER A O 1
ATOM 1666 N N . GLN A 1 203 ? 10.756 -1.876 -21.771 1.00 93.62 203 GLN A N 1
ATOM 1667 C CA . GLN A 1 203 ? 9.308 -1.988 -21.983 1.00 93.62 203 GLN A CA 1
ATOM 1668 C C . GLN A 1 203 ? 8.591 -0.646 -21.804 1.00 93.62 203 GLN A C 1
ATOM 1670 O O . GLN A 1 203 ? 7.728 -0.298 -22.616 1.00 93.62 203 GLN A O 1
ATOM 1675 N N . TRP A 1 204 ? 8.979 0.142 -20.799 1.00 91.25 204 TRP A N 1
ATOM 1676 C CA . TRP A 1 204 ? 8.402 1.464 -20.572 1.00 91.25 204 TRP A CA 1
ATOM 1677 C C . TRP A 1 204 ? 8.648 2.415 -21.755 1.00 91.25 204 TRP A C 1
ATOM 1679 O O . TRP A 1 204 ? 7.701 3.043 -22.241 1.00 91.25 204 TRP A O 1
ATOM 1689 N N . TRP A 1 205 ? 9.875 2.474 -22.289 1.00 91.12 205 TRP A N 1
ATOM 1690 C CA . TRP A 1 205 ? 10.191 3.269 -23.482 1.00 91.12 205 TRP A CA 1
ATOM 1691 C C . TRP A 1 205 ? 9.398 2.804 -24.706 1.00 91.12 205 TRP A C 1
ATOM 1693 O O . TRP A 1 205 ? 8.880 3.633 -25.457 1.00 91.12 205 TRP A O 1
ATOM 1703 N N . MET A 1 206 ? 9.282 1.488 -24.917 1.00 90.25 206 MET A N 1
ATOM 1704 C CA . MET A 1 206 ? 8.522 0.925 -26.038 1.00 90.25 206 MET A CA 1
ATOM 1705 C C . MET A 1 206 ? 7.046 1.325 -25.992 1.00 90.25 206 MET A C 1
ATOM 1707 O O . MET A 1 206 ? 6.483 1.686 -27.030 1.00 90.25 206 MET A O 1
ATOM 1711 N N . GLN A 1 207 ? 6.438 1.285 -24.806 1.00 87.75 207 GLN A N 1
ATOM 1712 C CA . GLN A 1 207 ? 5.035 1.636 -24.613 1.00 87.75 207 GLN A CA 1
ATOM 1713 C C . GLN A 1 207 ? 4.791 3.136 -24.806 1.00 87.75 207 GLN A C 1
ATOM 1715 O O . GLN A 1 207 ? 3.847 3.528 -25.494 1.00 87.75 207 GLN A O 1
ATOM 1720 N N . ASN A 1 208 ? 5.660 3.978 -24.246 1.00 85.81 208 ASN A N 1
ATOM 1721 C CA . ASN A 1 208 ? 5.449 5.425 -24.205 1.00 85.81 208 ASN A CA 1
ATOM 1722 C C . ASN A 1 208 ? 6.018 6.175 -25.417 1.00 85.81 208 ASN A C 1
ATOM 1724 O O . ASN A 1 208 ? 5.791 7.373 -25.556 1.00 85.81 208 ASN A O 1
ATOM 1728 N N . ARG A 1 209 ? 6.678 5.485 -26.359 1.00 86.06 209 ARG A N 1
ATOM 1729 C CA . ARG A 1 209 ? 7.308 6.088 -27.553 1.00 86.06 209 ARG A CA 1
ATOM 1730 C C . ARG A 1 209 ? 6.417 7.034 -28.365 1.00 86.06 209 ARG A C 1
ATOM 1732 O O . ARG A 1 209 ? 6.936 7.907 -29.042 1.00 86.06 209 ARG A O 1
ATOM 1739 N N . LYS A 1 210 ? 5.095 6.814 -28.369 1.00 83.38 210 LYS A N 1
ATOM 1740 C CA . LYS A 1 210 ? 4.136 7.638 -29.127 1.00 83.38 210 LYS A CA 1
ATOM 1741 C C . LYS A 1 210 ? 3.775 8.937 -28.405 1.00 83.38 210 LYS A C 1
ATOM 1743 O O . LYS A 1 210 ? 3.399 9.896 -29.066 1.00 83.38 210 LYS A O 1
ATOM 1748 N N . ASN A 1 211 ? 3.876 8.936 -27.079 1.00 80.38 211 ASN A N 1
ATOM 1749 C CA . ASN A 1 211 ? 3.499 10.052 -26.214 1.00 80.38 211 ASN A CA 1
ATOM 1750 C C . ASN A 1 211 ? 4.712 10.911 -25.830 1.00 80.38 211 ASN A C 1
ATOM 1752 O O . ASN A 1 211 ? 4.551 12.003 -25.297 1.00 80.38 211 ASN A O 1
ATOM 1756 N N . LEU A 1 212 ? 5.924 10.417 -26.094 1.00 82.31 212 LEU A N 1
ATOM 1757 C CA . LEU A 1 212 ? 7.179 11.079 -25.768 1.00 82.31 212 LEU A CA 1
ATOM 1758 C C . LEU A 1 212 ? 7.791 11.749 -27.004 1.00 82.31 212 LEU A C 1
ATOM 1760 O O . LEU A 1 212 ? 7.618 11.261 -28.124 1.00 82.31 212 LEU A O 1
ATOM 1764 N N . PRO A 1 213 ? 8.548 12.845 -26.819 1.00 83.81 213 PRO A N 1
ATOM 1765 C CA . PRO A 1 213 ? 9.336 13.418 -27.899 1.00 83.81 213 PRO A CA 1
ATOM 1766 C C . PRO A 1 213 ? 10.335 12.390 -28.439 1.00 83.81 213 PRO A C 1
ATOM 1768 O O . PRO A 1 213 ? 10.819 11.516 -27.718 1.00 83.81 213 PRO A O 1
ATOM 1771 N N . SER A 1 214 ? 10.674 12.519 -29.722 1.00 86.25 214 SER A N 1
ATOM 1772 C CA . SER A 1 214 ? 11.708 11.688 -30.334 1.00 86.25 214 SER A CA 1
ATOM 1773 C C . SER A 1 214 ? 13.053 11.960 -29.659 1.00 86.25 214 SER A C 1
ATOM 1775 O O . SER A 1 214 ? 13.632 13.030 -29.838 1.00 86.25 214 SER A O 1
ATOM 1777 N N . VAL A 1 215 ? 13.547 10.981 -28.904 1.00 88.44 215 VAL A N 1
ATOM 1778 C CA . VAL A 1 215 ? 14.835 11.028 -28.203 1.00 88.44 215 VAL 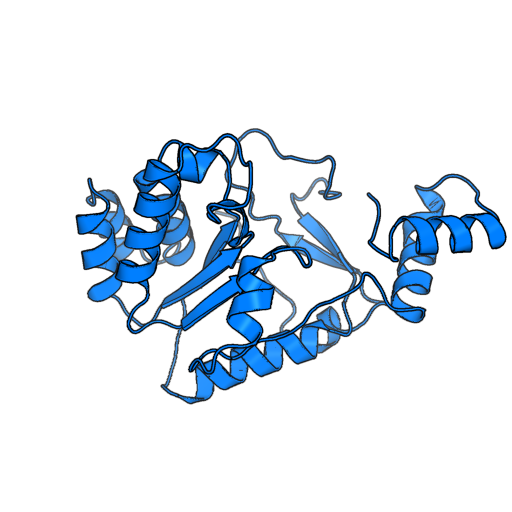A CA 1
ATOM 1779 C C . VAL A 1 215 ? 15.770 9.945 -28.732 1.00 88.44 215 VAL A C 1
ATOM 1781 O O . VAL A 1 215 ? 15.349 8.815 -28.995 1.00 88.44 215 VAL A O 1
ATOM 1784 N N . ASN A 1 216 ? 17.045 10.287 -28.899 1.00 91.38 216 ASN A N 1
ATOM 1785 C CA . ASN A 1 216 ? 18.080 9.329 -29.277 1.00 91.38 216 ASN A CA 1
ATOM 1786 C C . ASN A 1 216 ? 18.549 8.498 -28.062 1.00 91.38 216 ASN A C 1
ATOM 1788 O O . ASN A 1 216 ? 18.195 8.780 -26.917 1.00 91.38 216 ASN A O 1
ATOM 1792 N N . GLU A 1 217 ? 19.357 7.464 -28.301 1.00 91.75 217 GLU A N 1
ATOM 1793 C CA . GLU A 1 217 ? 19.814 6.554 -27.238 1.00 91.75 217 GLU A CA 1
ATOM 1794 C C . GLU A 1 217 ? 20.685 7.235 -26.169 1.00 91.75 217 GLU A C 1
ATOM 1796 O O . GLU A 1 217 ? 20.642 6.853 -25.002 1.00 91.75 217 GLU A O 1
ATOM 1801 N N . GLU A 1 218 ? 21.451 8.265 -26.528 1.00 93.62 218 GLU A N 1
ATOM 1802 C CA . GLU A 1 218 ? 22.253 9.025 -25.563 1.00 93.62 218 GLU A CA 1
ATOM 1803 C C . GLU A 1 218 ? 21.361 9.861 -24.636 1.00 93.62 218 GLU A C 1
ATOM 1805 O O . GLU A 1 218 ? 21.539 9.862 -23.418 1.00 93.62 218 GLU A O 1
ATOM 1810 N N . GLN A 1 219 ? 20.333 10.500 -25.198 1.00 91.69 219 GLN A N 1
ATOM 1811 C CA . GLN A 1 219 ? 19.324 11.241 -24.449 1.00 91.69 219 GLN A CA 1
ATOM 1812 C C . GLN A 1 219 ? 18.522 10.320 -23.528 1.00 91.69 219 GLN A C 1
ATOM 1814 O O . GLN A 1 219 ? 18.304 10.685 -22.377 1.00 91.69 219 GLN A O 1
ATOM 1819 N N . LYS A 1 220 ? 18.133 9.120 -23.984 1.00 90.69 220 LYS A N 1
ATOM 1820 C CA . LYS A 1 220 ? 17.458 8.129 -23.128 1.00 90.69 220 LYS A CA 1
ATOM 1821 C C . LYS A 1 220 ? 18.310 7.748 -21.925 1.00 90.69 220 LYS A C 1
ATOM 1823 O O . LYS A 1 220 ? 17.824 7.819 -20.802 1.00 90.69 220 LYS A O 1
ATOM 1828 N N . LYS A 1 221 ? 19.590 7.420 -22.143 1.00 91.75 221 LYS A N 1
ATOM 1829 C CA . LYS A 1 221 ? 20.526 7.090 -21.055 1.00 91.75 221 LYS A CA 1
ATOM 1830 C C . LYS A 1 221 ? 20.691 8.242 -20.074 1.00 91.75 221 LYS A C 1
ATOM 1832 O O . LYS A 1 221 ? 20.729 8.012 -18.870 1.00 91.75 221 LYS A O 1
ATOM 1837 N N . LYS A 1 222 ? 20.767 9.474 -20.582 1.00 91.56 222 LYS A N 1
ATOM 1838 C CA . LYS A 1 222 ? 20.836 10.665 -19.737 1.00 91.56 222 LYS A CA 1
ATOM 1839 C C . LYS A 1 222 ? 19.564 10.831 -18.899 1.00 91.56 222 LYS A C 1
ATOM 1841 O O . LYS A 1 222 ? 19.671 11.019 -17.698 1.00 91.56 222 LYS A O 1
ATOM 1846 N N . ILE A 1 223 ? 18.382 10.694 -19.504 1.00 89.75 223 ILE A N 1
ATOM 1847 C CA . ILE A 1 223 ? 17.096 10.759 -18.791 1.00 89.75 223 ILE A CA 1
ATOM 1848 C C . ILE A 1 223 ? 17.032 9.677 -17.711 1.00 89.75 223 ILE A C 1
ATOM 1850 O O . ILE A 1 223 ? 16.724 9.978 -16.568 1.00 89.75 223 ILE A O 1
ATOM 1854 N N . GLU A 1 224 ? 17.367 8.432 -18.045 1.00 91.25 224 GLU A N 1
ATOM 1855 C CA . GLU A 1 224 ? 17.398 7.326 -17.084 1.00 91.25 224 GLU A CA 1
ATOM 1856 C C . GLU A 1 224 ? 18.338 7.584 -15.908 1.00 91.25 224 GLU A C 1
ATOM 1858 O O . GLU A 1 224 ? 18.005 7.260 -14.767 1.00 91.25 224 GLU A O 1
ATOM 1863 N N . TYR A 1 225 ? 19.507 8.161 -16.178 1.00 89.19 225 TYR A N 1
ATOM 1864 C CA . TYR A 1 225 ? 20.458 8.549 -15.146 1.00 89.19 225 TYR A CA 1
ATOM 1865 C C . TYR A 1 225 ? 19.891 9.665 -14.260 1.00 89.19 225 TYR A C 1
ATOM 1867 O O . TYR A 1 225 ? 19.860 9.517 -13.038 1.00 89.19 225 TYR A O 1
ATOM 1875 N N . ASP A 1 226 ? 19.382 10.736 -14.873 1.00 86.38 226 ASP A N 1
ATOM 1876 C CA . ASP A 1 226 ? 18.865 11.918 -14.180 1.00 86.38 226 ASP A CA 1
ATOM 1877 C C . ASP A 1 226 ? 17.625 11.590 -13.323 1.00 86.38 226 ASP A C 1
ATOM 1879 O O . ASP A 1 226 ? 17.434 12.169 -12.255 1.00 86.38 226 ASP A O 1
ATOM 1883 N N . THR A 1 227 ? 16.788 10.637 -13.750 1.00 84.50 227 THR A N 1
ATOM 1884 C CA . THR A 1 227 ? 15.564 10.246 -13.027 1.00 84.50 227 THR A CA 1
ATOM 1885 C C . THR A 1 227 ? 15.761 9.073 -12.074 1.00 84.50 227 THR A C 1
ATOM 1887 O O . THR A 1 227 ? 14.826 8.705 -11.355 1.00 84.50 227 THR A O 1
ATOM 1890 N N . GLY A 1 228 ? 16.936 8.437 -12.084 1.00 85.56 228 GLY A N 1
ATOM 1891 C CA . GLY A 1 228 ? 17.158 7.168 -11.393 1.00 85.56 228 GLY A CA 1
ATOM 1892 C C . GLY A 1 228 ? 16.263 6.042 -11.922 1.00 85.56 228 GLY A C 1
ATOM 1893 O O . GLY A 1 228 ? 15.849 5.174 -11.149 1.00 85.56 228 GLY A O 1
ATOM 1894 N N . LYS A 1 229 ? 15.939 6.081 -13.223 1.00 88.00 229 LYS A N 1
ATOM 1895 C CA . LYS A 1 229 ? 15.042 5.153 -13.933 1.00 88.00 229 LYS A CA 1
ATOM 1896 C C . LYS A 1 229 ? 13.602 5.152 -13.418 1.00 88.00 229 LYS A C 1
ATOM 1898 O O . LYS A 1 229 ? 12.875 4.178 -13.602 1.00 88.00 229 LYS A O 1
ATOM 1903 N N . ASN A 1 230 ? 13.169 6.210 -12.738 1.00 81.94 230 ASN A N 1
ATOM 1904 C CA . ASN A 1 230 ? 11.767 6.331 -12.356 1.00 81.94 230 ASN A CA 1
ATOM 1905 C C . ASN A 1 230 ? 10.914 6.606 -13.606 1.00 81.94 230 ASN A C 1
ATOM 1907 O O . ASN A 1 230 ? 11.323 7.445 -14.418 1.00 81.94 230 ASN A O 1
ATOM 1911 N N . PRO A 1 231 ? 9.755 5.933 -13.773 1.00 71.75 231 PRO A N 1
ATOM 1912 C CA . PRO A 1 231 ? 8.810 6.294 -14.820 1.00 71.75 231 PRO A CA 1
ATOM 1913 C C . PRO A 1 231 ? 8.474 7.775 -14.693 1.00 71.75 231 PRO A C 1
ATOM 1915 O O . PRO A 1 231 ? 8.123 8.253 -13.614 1.00 71.75 231 PRO A O 1
ATOM 1918 N N . LEU A 1 232 ? 8.607 8.489 -15.801 1.00 65.25 232 LEU A N 1
ATOM 1919 C CA . LEU A 1 232 ? 8.096 9.841 -15.932 1.00 65.25 232 LEU A CA 1
ATOM 1920 C C . LEU A 1 232 ? 6.708 9.751 -16.573 1.00 65.25 232 LEU A C 1
ATOM 1922 O O . LEU A 1 232 ? 6.531 8.918 -17.453 1.00 65.25 232 LEU A O 1
ATOM 1926 N N . PHE A 1 233 ? 5.789 10.639 -16.191 1.00 56.69 233 PHE A N 1
ATOM 1927 C CA . PHE A 1 233 ? 4.431 10.778 -16.752 1.00 56.69 233 PHE A CA 1
ATOM 1928 C C . PHE A 1 233 ? 3.418 9.692 -16.343 1.00 56.69 233 PHE A C 1
ATOM 1930 O O . PHE A 1 233 ? 3.649 8.489 -16.606 1.00 56.69 233 PHE A O 1
#

Radius of gyration: 19.57 Å; chains: 1; bounding box: 46×41×50 Å

Sequence (233 aa):
MKSIIELLENPEAYSNPKKFLPLPFLFLDEQKSVERFFINDDDKFIYMGRKAFVNVLNTINELKRGRSYMDCFIYDTISHELVKKLENYIKLALFLTYIDNIEKIIKISTCKTTDDIVAFCESSELLYFIVDQMNALDYRNNTEIVEVKKATILDVLNRMTPEYYCIKSSSANNESALYLIQKQTNDRKIKLYGGFDEDEMSQWWMQNRKNLPSVNEEQKKKIEYDTGKNPLF

pLDDT: mean 76.6, std 14.92, range [31.83, 95.81]